Protein AF-A0A163XTZ9-F1 (afdb_monomer)

pLDDT: mean 77.94, std 13.04, range [33.97, 93.06]

Nearest PDB structures (foldseek):
  7pi6-assembly2_C  TM=2.607E-01  e=3.757E-01  Trypanosoma brucei brucei TREU927
  1few-assembly1_A  TM=3.892E-01  e=5.284E+00  Homo sapiens

Radius of gyration: 31.68 Å; Cα contacts (8 Å, |Δi|>4): 101; chains: 1; bounding box: 70×42×108 Å

Foldseek 3Di:
DPPPCQLPVQLQVQLVVQLVPPFLVNLVVCLVVLLVVLVVLLVVLVVVLVVDDPCPDPPLFDPVLVVVLVVLVVVLNVLSVVLNVLSVVLNVLSVCSVVVLVVCVVVCPPPDSSNVRSNSRSVSRSSSSSSVVSSVVSVVSVVVSVVSVVVRVVVSVVVVVVVVVVVPPDPPVVDDPPDPPPPDDDDD

Secondary structure (DSSP, 8-state):
-----HHHHHHHHHHHHHHHH--HHHHHHHHHHHHHHHHHHHHHHHHHHHT----S-GGGS-HHHHHHHHHHHHHHHHHHHHHHHHHHHHHHHHHTHHHHHHHHTTT-TTS-HHHHHHHHHHHHHHHHHHHHHHHHHHHHHHHHHHHHHHHHHHHHHHHHHHHHHHHHS-S-TT----PPTTTTPPP-

Solvent-accessible surface area (backbone atoms only — not comparable to full-atom values): 10719 Å² total; per-residue (Å²): 131,86,74,74,53,61,71,56,53,51,15,52,54,39,12,56,50,22,33,75,73,42,56,54,70,56,50,67,74,45,34,66,62,51,43,53,54,50,49,52,54,43,49,53,49,52,54,57,66,70,65,59,78,94,67,91,62,73,87,64,54,55,73,70,58,49,50,54,50,50,54,53,48,53,51,48,53,53,50,49,53,53,49,44,54,52,51,54,50,48,45,51,52,56,69,40,52,67,61,51,54,60,66,40,56,83,74,40,79,88,56,60,70,67,56,60,39,23,53,52,22,14,50,54,32,18,53,53,42,33,51,54,50,48,51,54,49,50,54,54,50,52,54,49,49,53,52,50,52,51,52,51,52,54,52,36,51,53,50,52,52,50,52,51,54,60,68,65,51,68,86,63,89,73,69,77,87,72,76,61,93,72,81,79,71,77,85,127

Structure (mmCIF, N/CA/C/O backbone):
data_AF-A0A163XTZ9-F1
#
_entry.id   AF-A0A163XTZ9-F1
#
loop_
_atom_site.group_PDB
_atom_site.id
_atom_site.type_symbol
_atom_site.label_atom_id
_atom_site.label_alt_id
_atom_site.label_comp_id
_atom_site.label_asym_id
_atom_site.label_entity_id
_atom_site.label_seq_id
_atom_site.pdbx_PDB_ins_code
_atom_site.Cartn_x
_atom_site.Cartn_y
_atom_site.Cartn_z
_atom_site.occupancy
_atom_site.B_iso_or_equiv
_atom_site.auth_seq_id
_atom_site.auth_comp_id
_atom_site.auth_asym_id
_atom_site.auth_atom_id
_atom_site.pdbx_PDB_model_num
ATOM 1 N N . MET A 1 1 ? 3.184 -16.482 13.441 1.00 33.97 1 MET A N 1
ATOM 2 C CA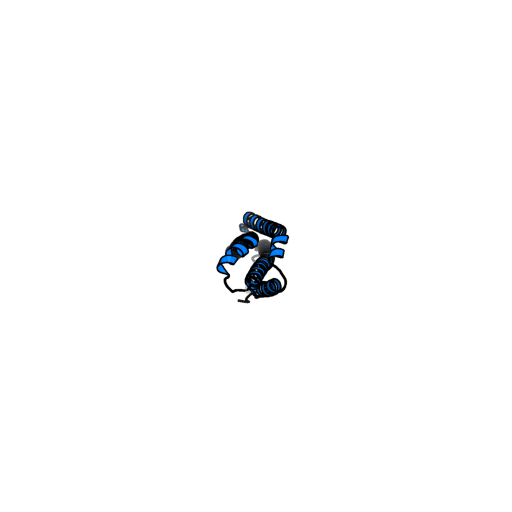 . MET A 1 1 ? 2.922 -15.384 12.480 1.00 33.97 1 MET A CA 1
ATOM 3 C C . MET A 1 1 ? 2.451 -15.984 11.162 1.00 33.97 1 MET A C 1
ATOM 5 O O . MET A 1 1 ? 3.253 -16.621 10.497 1.00 33.97 1 MET A O 1
ATOM 9 N N . LYS A 1 2 ? 1.175 -15.835 10.775 1.00 39.03 2 LYS A N 1
ATOM 10 C CA . LYS A 1 2 ? 0.768 -16.148 9.394 1.00 39.03 2 LYS A CA 1
ATOM 11 C C . LYS A 1 2 ? 1.364 -15.054 8.511 1.00 39.03 2 LYS A C 1
ATOM 13 O O . LYS A 1 2 ? 0.897 -13.918 8.567 1.00 39.03 2 LYS A O 1
ATOM 18 N N . LEU A 1 3 ? 2.435 -15.359 7.779 1.00 43.53 3 LEU A N 1
ATOM 19 C CA . LEU A 1 3 ? 2.943 -14.466 6.740 1.00 43.53 3 LEU A CA 1
ATOM 20 C C . LEU A 1 3 ? 1.762 -14.161 5.815 1.00 43.53 3 LEU A C 1
ATOM 22 O O . LEU A 1 3 ? 1.198 -15.064 5.201 1.00 43.53 3 LEU A O 1
ATOM 26 N N . LYS A 1 4 ? 1.320 -12.901 5.766 1.00 65.25 4 LYS A N 1
ATOM 27 C CA . LYS A 1 4 ? 0.402 -12.468 4.714 1.00 65.25 4 LYS A CA 1
ATOM 28 C C . LYS A 1 4 ? 1.242 -12.524 3.438 1.00 65.25 4 LYS A C 1
ATOM 30 O O . LYS A 1 4 ? 2.070 -11.650 3.228 1.00 65.25 4 LYS A O 1
ATOM 35 N N . ILE A 1 5 ? 1.095 -13.590 2.654 1.00 74.81 5 ILE A N 1
ATOM 36 C CA . ILE A 1 5 ? 1.894 -13.845 1.441 1.00 74.81 5 ILE A CA 1
ATOM 37 C C . ILE A 1 5 ? 1.500 -12.871 0.315 1.00 74.81 5 ILE A C 1
ATOM 39 O O . ILE A 1 5 ? 2.333 -12.477 -0.496 1.00 74.81 5 ILE A O 1
ATOM 43 N N . ALA A 1 6 ? 0.244 -12.413 0.315 1.00 74.69 6 ALA A N 1
ATOM 44 C CA . ALA A 1 6 ? -0.319 -11.474 -0.660 1.00 74.69 6 ALA A CA 1
ATOM 45 C C . ALA A 1 6 ? 0.558 -10.232 -0.973 1.00 74.69 6 ALA A C 1
ATOM 47 O O . ALA A 1 6 ? 0.822 -9.997 -2.148 1.00 74.69 6 ALA A O 1
ATOM 48 N N . PRO A 1 7 ? 1.055 -9.454 0.013 1.00 76.75 7 PRO A N 1
ATOM 49 C CA . PRO A 1 7 ? 1.904 -8.278 -0.222 1.00 76.75 7 PRO A CA 1
ATOM 50 C C . PRO A 1 7 ? 3.278 -8.573 -0.832 1.00 76.75 7 PRO A C 1
ATOM 52 O O . PRO A 1 7 ? 3.972 -7.629 -1.183 1.00 76.75 7 PRO A O 1
ATOM 55 N N . VAL A 1 8 ? 3.677 -9.839 -0.957 1.00 81.50 8 VAL A N 1
ATOM 56 C CA . VAL A 1 8 ? 4.932 -10.234 -1.613 1.00 81.50 8 VAL A CA 1
ATOM 57 C C . VAL A 1 8 ? 4.638 -10.898 -2.954 1.00 81.50 8 VAL A C 1
ATOM 59 O O . VAL A 1 8 ? 5.205 -10.528 -3.975 1.00 81.50 8 VAL A O 1
ATOM 62 N N . LEU A 1 9 ? 3.693 -11.836 -2.975 1.00 87.75 9 LEU A N 1
ATOM 63 C CA . LEU A 1 9 ? 3.418 -12.660 -4.148 1.00 87.75 9 LEU A CA 1
ATOM 64 C C . LEU A 1 9 ? 2.685 -11.876 -5.243 1.00 87.75 9 LEU A C 1
ATOM 66 O O . LEU A 1 9 ? 3.041 -11.994 -6.412 1.00 87.75 9 LEU A O 1
ATOM 70 N N . VAL A 1 10 ? 1.725 -11.016 -4.881 1.00 88.88 10 VAL A N 1
ATOM 71 C CA . VAL A 1 10 ? 0.987 -10.203 -5.864 1.00 88.88 10 VAL A CA 1
ATOM 72 C C . VAL A 1 10 ? 1.918 -9.221 -6.592 1.00 88.88 10 VAL A C 1
ATOM 74 O O . VAL A 1 10 ? 1.901 -9.227 -7.822 1.00 88.88 10 VAL A O 1
ATOM 77 N N . PRO A 1 11 ? 2.787 -8.441 -5.913 1.00 90.88 11 PRO A N 1
ATOM 78 C CA . PRO A 1 11 ? 3.761 -7.593 -6.600 1.00 90.88 11 PRO A CA 1
ATOM 79 C C . PRO A 1 11 ? 4.712 -8.349 -7.523 1.00 90.88 11 PRO A C 1
ATOM 81 O O . PRO A 1 11 ? 4.995 -7.855 -8.606 1.00 90.88 11 PRO A O 1
ATOM 84 N N . ILE A 1 12 ? 5.176 -9.542 -7.135 1.00 89.75 12 ILE A N 1
ATOM 85 C CA . ILE A 1 12 ? 6.082 -10.352 -7.965 1.00 89.75 12 ILE A CA 1
ATOM 86 C C . ILE A 1 12 ? 5.377 -10.821 -9.242 1.00 89.75 12 ILE A C 1
ATOM 88 O O . ILE A 1 12 ? 5.929 -10.692 -10.334 1.00 89.75 12 ILE A O 1
ATOM 92 N N . VAL A 1 13 ? 4.146 -11.325 -9.121 1.00 91.25 13 VAL A N 1
ATOM 93 C CA . VAL A 1 13 ? 3.355 -11.774 -10.276 1.00 91.25 13 VAL A CA 1
ATOM 94 C C . VAL A 1 13 ? 3.055 -10.602 -11.208 1.00 91.25 13 VAL A C 1
ATOM 96 O O . VAL A 1 13 ? 3.260 -10.713 -12.416 1.00 91.25 13 VAL A O 1
ATOM 99 N N . VAL A 1 14 ? 2.641 -9.454 -10.663 1.00 92.00 14 VAL A N 1
ATOM 100 C CA . VAL A 1 14 ? 2.392 -8.256 -11.476 1.00 92.00 14 VAL A CA 1
ATOM 101 C C . VAL A 1 14 ? 3.686 -7.725 -12.095 1.00 92.00 14 VAL A C 1
ATOM 103 O O . VAL A 1 14 ? 3.662 -7.322 -13.252 1.00 92.00 14 VAL A O 1
ATOM 106 N N . ALA A 1 15 ? 4.826 -7.783 -11.401 1.00 91.56 15 ALA A N 1
ATOM 107 C CA . ALA A 1 15 ? 6.126 -7.451 -11.988 1.00 91.56 15 ALA A CA 1
ATOM 108 C C . ALA A 1 15 ? 6.436 -8.320 -13.205 1.00 91.56 15 ALA A C 1
ATOM 110 O O . ALA A 1 15 ? 6.793 -7.779 -14.248 1.00 91.56 15 ALA A O 1
ATOM 111 N N . ALA A 1 16 ? 6.283 -9.641 -13.091 1.00 90.19 16 ALA A N 1
ATOM 112 C CA . ALA A 1 16 ? 6.554 -10.564 -14.189 1.00 90.19 16 ALA A CA 1
ATOM 113 C C . ALA A 1 16 ? 5.644 -10.290 -15.398 1.00 90.19 16 ALA A C 1
ATOM 115 O O . ALA A 1 16 ? 6.124 -10.207 -16.530 1.00 90.19 16 ALA A O 1
ATOM 116 N N . ILE A 1 17 ? 4.347 -10.068 -15.153 1.00 91.50 17 ILE A N 1
ATOM 117 C CA . ILE A 1 17 ? 3.376 -9.723 -16.201 1.00 91.50 17 ILE A CA 1
ATOM 118 C C . ILE A 1 17 ? 3.740 -8.383 -16.850 1.00 91.50 17 ILE A C 1
ATOM 120 O O . ILE A 1 17 ? 3.788 -8.292 -18.077 1.00 91.50 17 ILE A O 1
ATOM 124 N N . SER A 1 18 ? 4.051 -7.356 -16.057 1.00 89.88 18 SER A N 1
ATOM 125 C CA . SER A 1 18 ? 4.419 -6.030 -16.563 1.00 89.88 18 SER A CA 1
ATOM 126 C C . SER A 1 18 ? 5.725 -6.052 -17.354 1.00 89.88 18 SER A C 1
ATOM 128 O O . SER A 1 18 ? 5.794 -5.428 -18.411 1.00 89.88 18 SER A O 1
ATOM 130 N N . ALA A 1 19 ? 6.731 -6.821 -16.921 1.00 89.62 19 ALA A N 1
ATOM 131 C CA . ALA A 1 19 ? 7.964 -7.024 -17.685 1.00 89.62 19 ALA A CA 1
ATOM 132 C C . ALA A 1 19 ? 7.704 -7.675 -19.051 1.00 89.62 19 ALA A C 1
ATOM 134 O O . ALA A 1 19 ? 8.384 -7.350 -20.023 1.00 89.62 19 ALA A O 1
ATOM 135 N N . ALA A 1 20 ? 6.750 -8.606 -19.123 1.00 89.06 20 ALA A N 1
ATOM 136 C CA . ALA A 1 20 ? 6.454 -9.342 -20.346 1.00 89.06 20 ALA A CA 1
ATOM 137 C C . ALA A 1 20 ? 5.558 -8.560 -21.321 1.00 89.06 20 ALA A C 1
ATOM 139 O O . ALA A 1 20 ? 5.725 -8.684 -22.533 1.00 89.06 20 ALA A O 1
ATOM 140 N N . THR A 1 21 ? 4.614 -7.764 -20.810 1.00 89.62 21 THR A N 1
ATOM 141 C CA . THR A 1 21 ? 3.499 -7.225 -21.610 1.00 89.62 21 THR A CA 1
ATOM 142 C C . THR A 1 21 ? 3.490 -5.705 -21.743 1.00 89.62 21 THR A C 1
ATOM 144 O O . THR A 1 21 ? 2.991 -5.185 -22.742 1.00 89.62 21 THR A O 1
ATOM 147 N N . VAL A 1 22 ? 4.055 -4.970 -20.779 1.00 86.75 22 VAL A N 1
ATOM 148 C CA . VAL A 1 22 ? 3.934 -3.509 -20.719 1.00 86.75 22 VAL A CA 1
ATOM 149 C C . VAL A 1 22 ? 5.242 -2.852 -21.142 1.00 86.75 22 VAL A C 1
ATOM 151 O O . VAL A 1 22 ? 6.302 -3.076 -20.555 1.00 86.75 22 VAL A O 1
ATOM 154 N N . ARG A 1 23 ? 5.165 -1.997 -22.166 1.00 84.94 23 ARG A N 1
ATOM 155 C CA . ARG A 1 23 ? 6.289 -1.165 -22.613 1.00 84.94 23 ARG A CA 1
ATOM 156 C C . ARG A 1 23 ? 6.413 0.068 -21.726 1.00 84.94 23 ARG A C 1
ATOM 158 O O . ARG A 1 23 ? 5.411 0.597 -21.257 1.00 84.94 23 ARG A O 1
ATOM 165 N N . VAL A 1 24 ? 7.632 0.585 -21.561 1.00 82.25 24 VAL A N 1
ATOM 166 C CA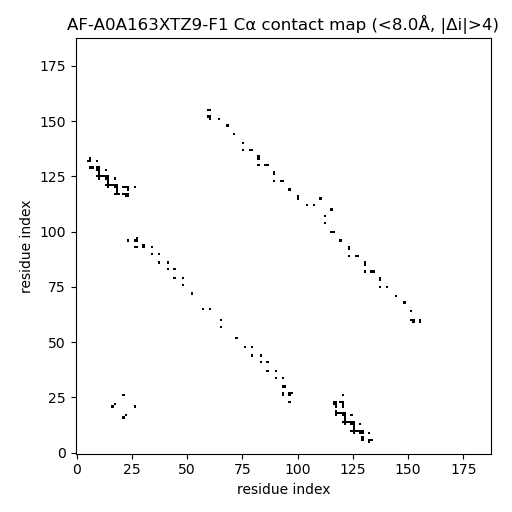 . VAL A 1 24 ? 7.846 1.767 -20.706 1.00 82.25 24 VAL A CA 1
ATOM 167 C C . VAL A 1 24 ? 7.097 3.003 -21.212 1.00 82.25 24 VAL A C 1
ATOM 169 O O . VAL A 1 24 ? 6.528 3.741 -20.417 1.00 82.25 24 VAL A O 1
ATOM 172 N N . SER A 1 25 ? 6.968 3.158 -22.530 1.00 82.81 25 SER A N 1
ATOM 173 C CA . SER A 1 25 ? 6.175 4.229 -23.149 1.00 82.81 25 SER A CA 1
ATOM 174 C C . SER A 1 25 ? 4.685 4.185 -22.783 1.00 82.81 25 SER A C 1
ATOM 176 O O . SER A 1 25 ? 4.006 5.212 -22.784 1.00 82.81 25 SER A O 1
ATOM 178 N N . THR A 1 26 ? 4.152 3.002 -22.461 1.00 87.12 26 THR A N 1
ATOM 179 C CA . THR A 1 26 ? 2.770 2.861 -21.993 1.00 87.12 26 THR A CA 1
ATOM 180 C C . THR A 1 26 ? 2.605 3.523 -20.631 1.00 87.12 26 THR A C 1
ATOM 182 O O . THR A 1 26 ? 1.622 4.233 -20.438 1.00 87.12 26 THR A O 1
ATOM 185 N N . TRP A 1 27 ? 3.584 3.373 -19.728 1.00 88.06 27 TRP A N 1
ATOM 186 C CA . TRP A 1 27 ? 3.582 4.059 -18.433 1.00 88.06 27 TRP A CA 1
ATOM 187 C C . TRP A 1 27 ? 3.574 5.575 -18.605 1.00 88.06 27 TRP A C 1
ATOM 189 O O . TRP A 1 27 ? 2.791 6.237 -17.937 1.00 88.06 27 TRP A O 1
ATOM 199 N N . ASP A 1 28 ? 4.342 6.115 -19.553 1.00 85.50 28 ASP A N 1
ATOM 200 C CA . ASP A 1 28 ? 4.331 7.551 -19.865 1.00 85.50 28 ASP A CA 1
ATOM 201 C C . ASP A 1 28 ? 2.969 8.059 -20.349 1.00 85.50 28 ASP A C 1
ATOM 203 O O . ASP A 1 28 ? 2.568 9.171 -20.012 1.00 85.50 28 ASP A O 1
ATOM 207 N N . THR A 1 29 ? 2.242 7.235 -21.104 1.00 89.00 29 THR A N 1
ATOM 208 C CA . THR A 1 29 ? 0.911 7.590 -21.617 1.00 89.00 29 THR A CA 1
ATOM 209 C C . THR A 1 29 ? -0.123 7.653 -20.491 1.00 89.00 29 THR A C 1
ATOM 211 O O . THR A 1 29 ? -0.984 8.529 -20.479 1.00 89.00 29 THR A O 1
ATOM 214 N N . ILE A 1 30 ? -0.037 6.739 -19.519 1.00 90.81 30 ILE A N 1
ATOM 215 C CA . ILE A 1 30 ? -1.023 6.616 -18.433 1.00 90.81 30 ILE A CA 1
ATOM 216 C C . ILE A 1 30 ? -0.590 7.292 -17.124 1.00 90.81 30 ILE A C 1
ATOM 218 O O . ILE A 1 30 ? -1.388 7.355 -16.185 1.00 90.81 30 ILE A O 1
ATOM 222 N N . LYS A 1 31 ? 0.646 7.812 -17.035 1.00 89.88 31 LYS A N 1
ATOM 223 C CA . LYS A 1 31 ? 1.225 8.330 -15.782 1.00 89.88 31 LYS A CA 1
ATOM 224 C C . LYS A 1 31 ? 0.363 9.396 -15.133 1.00 89.88 31 LYS A C 1
ATOM 226 O O . LYS A 1 31 ? 0.204 9.362 -13.921 1.00 89.88 31 LYS A O 1
ATOM 231 N N . THR A 1 32 ? -0.225 10.302 -15.914 1.00 90.00 32 THR A N 1
ATOM 232 C CA . THR A 1 32 ? -1.049 11.391 -15.379 1.00 90.00 32 THR A CA 1
ATOM 233 C C . THR A 1 32 ? -2.252 10.829 -14.629 1.00 90.00 32 THR A C 1
ATOM 235 O O . THR A 1 32 ? -2.469 11.190 -13.478 1.00 90.00 32 THR A O 1
ATOM 238 N N . GLY A 1 33 ? -2.966 9.866 -15.222 1.00 91.94 33 GLY A N 1
ATOM 239 C CA . GLY A 1 33 ? -4.102 9.210 -14.573 1.00 91.94 33 GLY A CA 1
ATOM 240 C C . GLY A 1 33 ? -3.696 8.411 -13.332 1.00 91.94 33 GLY A C 1
ATOM 241 O O . GLY A 1 33 ? -4.368 8.487 -12.303 1.00 91.94 33 GLY A O 1
ATOM 242 N N . LEU A 1 34 ? -2.567 7.696 -13.391 1.00 92.44 34 LEU A N 1
ATOM 243 C CA . LEU A 1 34 ? -2.043 6.952 -12.241 1.00 92.44 34 LEU A CA 1
ATOM 244 C C . LEU A 1 34 ? -1.634 7.880 -11.094 1.00 92.44 34 LEU A C 1
ATOM 246 O O . LEU A 1 34 ? -1.982 7.617 -9.946 1.00 92.44 34 LEU A O 1
ATOM 250 N N . ILE A 1 35 ? -0.939 8.977 -11.393 1.00 92.94 35 ILE A N 1
ATOM 251 C CA . ILE A 1 35 ? -0.547 9.991 -10.412 1.00 92.94 35 ILE A CA 1
ATOM 252 C C . ILE A 1 35 ? -1.796 10.596 -9.774 1.00 92.94 35 ILE A C 1
ATOM 254 O O . ILE A 1 35 ? -1.866 10.645 -8.552 1.00 92.94 35 ILE A O 1
ATOM 258 N N . THR A 1 36 ? -2.815 10.970 -10.554 1.00 93.06 36 THR A N 1
ATOM 259 C CA . THR A 1 36 ? -4.078 11.486 -10.005 1.00 93.06 36 THR A CA 1
ATOM 260 C C . THR A 1 36 ? -4.750 10.476 -9.071 1.00 93.06 36 THR A C 1
ATOM 262 O O . THR A 1 36 ? -5.147 10.838 -7.964 1.00 93.06 36 THR A O 1
ATOM 265 N N . ALA A 1 37 ? -4.837 9.201 -9.460 1.00 91.94 37 ALA A N 1
ATOM 266 C CA . ALA A 1 37 ? -5.418 8.160 -8.611 1.00 91.94 37 ALA A CA 1
ATOM 267 C C . ALA A 1 37 ? -4.625 7.961 -7.304 1.00 91.94 37 ALA A C 1
ATOM 269 O O . ALA A 1 37 ? -5.210 7.879 -6.221 1.00 91.94 37 ALA A O 1
ATOM 270 N N . LEU A 1 38 ? -3.291 7.941 -7.387 1.00 92.25 38 LEU A N 1
ATOM 271 C CA . LEU A 1 38 ? -2.401 7.845 -6.227 1.00 92.25 38 LEU A CA 1
ATOM 272 C C . LEU A 1 38 ? -2.517 9.078 -5.317 1.00 92.25 38 LEU A C 1
ATOM 274 O O . LEU A 1 38 ? -2.546 8.924 -4.097 1.00 92.25 38 LEU A O 1
ATOM 278 N N . SER A 1 39 ? -2.663 10.281 -5.881 1.00 92.88 39 SER A N 1
ATOM 279 C CA . SER A 1 39 ? -2.920 11.516 -5.131 1.00 92.88 39 SER A CA 1
ATOM 280 C C . SER A 1 39 ? -4.220 11.440 -4.337 1.00 92.88 39 SER A C 1
ATOM 282 O O . SER A 1 39 ? -4.232 11.807 -3.165 1.00 92.88 39 SER A O 1
ATOM 284 N N . VAL A 1 40 ? -5.304 10.940 -4.939 1.00 92.69 40 VAL A N 1
ATOM 285 C CA . VAL A 1 40 ? -6.592 10.770 -4.245 1.00 92.69 40 VAL A CA 1
ATOM 286 C C . VAL A 1 40 ? -6.454 9.773 -3.092 1.00 92.69 40 VAL A C 1
ATOM 288 O O . VAL A 1 40 ? -6.913 10.045 -1.982 1.00 92.69 40 VAL A O 1
ATOM 291 N N . ALA A 1 41 ? -5.765 8.652 -3.313 1.00 89.19 41 ALA A N 1
ATOM 292 C CA . ALA A 1 41 ? -5.506 7.668 -2.264 1.00 89.19 41 ALA A CA 1
ATOM 293 C C . ALA A 1 41 ? -4.644 8.240 -1.120 1.00 89.19 41 ALA A C 1
ATOM 295 O O . ALA A 1 41 ? -4.944 8.024 0.057 1.00 89.19 41 ALA A O 1
ATOM 296 N N . ALA A 1 42 ? -3.604 9.011 -1.448 1.00 89.81 42 ALA A N 1
ATOM 297 C CA . ALA A 1 42 ? -2.767 9.696 -0.467 1.00 89.81 42 ALA A CA 1
ATOM 298 C C . ALA A 1 42 ? -3.562 10.748 0.324 1.00 89.81 42 ALA A C 1
ATOM 300 O O . ALA A 1 42 ? -3.461 10.804 1.550 1.00 89.81 42 ALA A O 1
ATOM 301 N N . ALA A 1 43 ? -4.405 11.536 -0.346 1.00 90.88 43 ALA A N 1
ATOM 302 C CA . ALA A 1 43 ? -5.276 12.514 0.298 1.00 90.88 43 ALA A CA 1
ATOM 303 C C . ALA A 1 43 ? -6.252 11.841 1.275 1.00 90.88 43 ALA A C 1
ATOM 305 O O . ALA A 1 43 ? -6.384 12.282 2.416 1.00 90.88 43 ALA A O 1
ATOM 306 N N . ALA A 1 44 ? -6.871 10.725 0.879 1.00 87.06 44 ALA A N 1
ATOM 307 C CA . ALA A 1 44 ? -7.739 9.946 1.760 1.00 87.06 44 ALA A CA 1
ATOM 308 C C . ALA A 1 44 ? -6.991 9.435 3.006 1.00 87.06 44 ALA A C 1
ATOM 310 O O . ALA A 1 44 ? -7.515 9.510 4.120 1.00 87.06 44 ALA A O 1
ATOM 311 N N . ALA A 1 45 ? -5.746 8.973 2.845 1.00 86.25 45 ALA A N 1
ATOM 312 C CA . ALA A 1 45 ? -4.903 8.552 3.963 1.00 86.25 45 ALA A CA 1
ATOM 313 C C . ALA A 1 45 ? -4.547 9.717 4.909 1.00 86.25 45 ALA A C 1
ATOM 315 O O . ALA A 1 45 ? -4.568 9.538 6.127 1.00 86.25 45 ALA A O 1
ATOM 316 N N . LEU A 1 46 ? -4.271 10.914 4.376 1.00 88.19 46 LEU A N 1
ATOM 317 C CA . LEU A 1 46 ? -4.009 12.121 5.171 1.00 88.19 46 LEU A CA 1
ATOM 318 C C . LEU A 1 46 ? -5.243 12.578 5.956 1.00 88.19 46 LEU A C 1
ATOM 320 O O . LEU A 1 46 ? -5.139 12.849 7.150 1.00 88.19 46 LEU A O 1
ATOM 324 N N . VAL A 1 47 ? -6.419 12.594 5.321 1.00 86.62 47 VAL A N 1
ATOM 325 C CA . VAL A 1 47 ? -7.696 12.898 5.990 1.00 86.62 47 VAL A CA 1
ATOM 326 C C . VAL A 1 47 ? -7.979 11.888 7.103 1.00 86.62 47 VAL A C 1
ATOM 328 O O . VAL A 1 47 ? -8.486 12.240 8.165 1.00 86.62 47 VAL A O 1
ATOM 331 N N . ARG A 1 48 ? -7.639 10.615 6.892 1.00 82.25 48 ARG A N 1
ATOM 332 C CA . ARG A 1 48 ? -7.787 9.593 7.929 1.00 82.25 48 ARG A CA 1
ATOM 333 C C . ARG A 1 48 ? -6.853 9.835 9.114 1.00 82.25 48 ARG A C 1
ATOM 335 O O . ARG A 1 48 ? -7.288 9.696 10.251 1.00 82.25 48 ARG A O 1
ATOM 342 N N . LEU A 1 49 ? -5.598 10.207 8.859 1.00 81.69 49 LEU A N 1
ATOM 343 C CA . LEU A 1 49 ? -4.640 10.557 9.913 1.00 81.69 49 LEU A CA 1
ATOM 344 C C . LEU A 1 49 ? -5.079 11.795 10.711 1.00 81.69 49 LEU A C 1
ATOM 346 O O . LEU A 1 49 ? -4.842 11.840 11.915 1.00 81.69 49 LEU A O 1
ATOM 350 N N . SER A 1 50 ? -5.730 12.772 10.069 1.00 79.62 50 SER A N 1
ATOM 351 C CA . SER A 1 50 ? -6.154 14.015 10.726 1.00 79.62 50 SER A CA 1
ATOM 352 C C . SER A 1 50 ? -7.425 13.881 11.566 1.00 79.62 50 SER A C 1
ATOM 354 O O . SER A 1 50 ? -7.607 14.650 12.506 1.00 79.62 50 SER A O 1
ATOM 356 N N . ARG A 1 51 ? -8.291 12.901 11.276 1.00 73.56 51 ARG A N 1
ATOM 357 C CA . ARG A 1 51 ? -9.561 12.693 12.001 1.00 73.56 51 ARG A CA 1
ATOM 358 C C . ARG A 1 51 ? -9.403 12.225 13.451 1.00 73.56 51 ARG A C 1
ATOM 360 O O . ARG A 1 51 ? -10.395 12.200 14.171 1.00 73.56 51 ARG A O 1
ATOM 367 N N . GLY A 1 52 ? -8.186 11.905 13.895 1.00 63.34 52 GLY A N 1
ATOM 368 C CA . GLY A 1 52 ? -7.927 11.496 15.272 1.00 63.34 52 GLY A CA 1
ATOM 369 C C . GLY A 1 52 ? -8.670 10.215 15.671 1.00 63.34 52 GLY A C 1
ATOM 370 O O . GLY A 1 52 ? -9.287 9.526 14.858 1.00 63.34 52 GLY A O 1
ATOM 371 N N . LEU A 1 53 ? -8.561 9.855 16.945 1.00 63.06 53 LEU A N 1
ATOM 372 C CA . LEU A 1 53 ? -9.259 8.707 17.509 1.00 63.06 53 LEU A CA 1
ATOM 373 C C . LEU A 1 53 ? -10.750 9.029 17.700 1.00 63.06 53 LEU A C 1
ATOM 375 O O . LEU A 1 53 ? -11.048 10.056 18.310 1.00 63.06 53 LEU A O 1
ATOM 379 N N . PRO A 1 54 ? -11.691 8.157 17.290 1.00 58.41 54 PRO A N 1
ATOM 380 C CA . PRO A 1 54 ? -13.104 8.303 17.629 1.00 58.41 54 PRO A CA 1
ATOM 381 C C . PRO A 1 54 ? -13.334 7.896 19.096 1.00 58.41 54 PRO A C 1
ATOM 383 O O . PRO A 1 54 ? -13.987 6.900 19.386 1.00 58.41 54 PRO A O 1
ATOM 386 N N . PHE A 1 55 ? -12.746 8.632 20.040 1.00 57.91 55 PHE A N 1
ATOM 387 C CA . PHE A 1 55 ? -13.041 8.505 21.464 1.00 57.91 55 PHE A CA 1
ATOM 388 C C . PHE A 1 55 ? -13.937 9.669 21.868 1.00 57.91 55 PHE A C 1
ATOM 390 O O . PHE A 1 55 ? -13.458 10.733 22.243 1.00 57.91 55 PHE A O 1
ATOM 397 N N . THR A 1 56 ? -15.250 9.476 21.790 1.00 53.62 56 THR A N 1
ATOM 398 C CA . THR A 1 56 ? -16.205 10.457 22.321 1.00 53.62 56 THR A CA 1
ATOM 399 C C . THR A 1 56 ? -16.405 10.304 23.830 1.00 53.62 56 THR A C 1
ATOM 401 O O . THR A 1 56 ? -16.901 11.230 24.465 1.00 53.62 56 THR A O 1
ATOM 404 N N . THR A 1 57 ? -16.007 9.178 24.447 1.00 54.66 57 THR A N 1
ATOM 405 C CA . THR A 1 57 ? -16.093 9.008 25.911 1.00 54.66 57 THR A CA 1
ATOM 406 C C . THR A 1 57 ? -15.142 7.917 26.431 1.00 54.66 57 THR A C 1
ATOM 408 O O . THR A 1 57 ? -15.488 6.742 26.502 1.00 54.66 57 THR A O 1
ATOM 411 N N . ALA A 1 58 ? -13.917 8.291 26.815 1.00 56.62 58 ALA A N 1
ATOM 412 C CA . ALA A 1 58 ? -12.923 7.361 27.377 1.00 56.62 58 ALA A CA 1
ATOM 413 C C . ALA A 1 58 ? -13.323 6.773 28.750 1.00 56.62 58 ALA A C 1
ATOM 415 O O . ALA A 1 58 ? -12.734 5.793 29.190 1.00 56.62 58 ALA A O 1
ATOM 416 N N . SER A 1 59 ? -14.338 7.336 29.413 1.00 56.41 59 SER A N 1
ATOM 417 C CA . SER A 1 59 ? -14.780 6.931 30.756 1.00 56.41 59 SER A CA 1
ATOM 418 C C . SER A 1 59 ? -15.504 5.580 30.825 1.00 56.41 59 SER A C 1
ATOM 420 O O . SER A 1 59 ? -15.732 5.085 31.924 1.00 56.41 59 SER A O 1
ATOM 422 N N . HIS A 1 60 ? -15.871 4.985 29.685 1.00 58.84 60 HIS A N 1
ATOM 423 C CA . HIS A 1 60 ? -16.623 3.721 29.627 1.00 58.84 60 HIS A CA 1
ATOM 424 C C . HIS A 1 60 ? -15.733 2.489 29.389 1.00 58.84 60 HIS A C 1
ATOM 426 O O . HIS A 1 60 ? -16.221 1.359 29.425 1.00 58.84 60 HIS A O 1
ATOM 432 N N . PHE A 1 61 ? -14.438 2.692 29.135 1.00 63.53 61 PHE A N 1
ATOM 433 C CA . PHE A 1 61 ? -13.496 1.618 28.832 1.00 63.53 61 PHE A CA 1
ATOM 434 C C . PHE A 1 61 ? -12.581 1.346 30.024 1.00 63.53 61 PHE A C 1
ATOM 436 O O . PHE A 1 61 ? -12.134 2.269 30.704 1.00 63.53 61 PHE A O 1
ATOM 443 N N . GLU A 1 62 ? -12.277 0.072 30.264 1.00 73.38 62 GLU A N 1
ATOM 444 C CA . GLU A 1 62 ? -11.233 -0.300 31.222 1.00 73.38 62 GLU A CA 1
ATOM 445 C C . GLU A 1 62 ? -9.851 0.086 30.681 1.00 73.38 62 GLU A C 1
ATOM 447 O O . GLU A 1 62 ? -9.623 0.109 29.468 1.00 73.38 62 GLU A O 1
ATOM 452 N N . THR A 1 63 ? -8.902 0.352 31.580 1.00 75.56 63 THR A N 1
ATOM 453 C CA . THR A 1 63 ? -7.533 0.760 31.230 1.00 75.56 63 THR A CA 1
ATOM 454 C C . THR A 1 63 ? -6.868 -0.212 30.245 1.00 75.56 63 THR A C 1
ATOM 456 O O . THR A 1 63 ? -6.207 0.222 29.302 1.00 75.56 63 THR A O 1
ATOM 459 N N . GLU A 1 64 ? -7.110 -1.519 30.393 1.00 78.50 64 GLU A N 1
ATOM 460 C CA . GLU A 1 64 ? -6.591 -2.558 29.490 1.00 78.50 64 GLU A CA 1
ATOM 461 C C . GLU A 1 64 ? -7.214 -2.501 28.079 1.00 78.50 64 GLU A C 1
ATOM 463 O O . GLU A 1 64 ? -6.530 -2.713 27.072 1.00 78.50 64 GLU A O 1
ATOM 468 N N . GLU A 1 65 ? -8.507 -2.173 27.975 1.00 73.50 65 GLU A N 1
ATOM 469 C CA . GLU A 1 65 ? -9.211 -2.020 26.694 1.00 73.50 65 GLU A CA 1
ATOM 470 C C . GLU A 1 65 ? -8.703 -0.777 25.946 1.00 73.50 65 GLU A C 1
ATOM 472 O O . GLU A 1 65 ? -8.429 -0.838 24.743 1.00 73.50 65 GLU A O 1
ATOM 477 N N . ILE A 1 66 ? -8.493 0.327 26.672 1.00 75.88 66 ILE A N 1
ATOM 478 C CA . ILE A 1 66 ? -7.920 1.569 26.134 1.00 75.88 66 ILE A CA 1
ATOM 479 C C . ILE A 1 66 ? -6.505 1.322 25.613 1.00 75.88 66 ILE A C 1
ATOM 481 O O . ILE A 1 66 ? -6.169 1.764 24.509 1.00 75.88 66 ILE A O 1
ATOM 485 N N . GLU A 1 67 ? -5.674 0.595 26.361 1.00 81.38 67 GLU A N 1
ATOM 486 C CA . GLU A 1 67 ? -4.304 0.304 25.950 1.00 81.38 67 GLU A CA 1
ATOM 487 C C . GLU A 1 67 ? -4.268 -0.532 24.663 1.00 81.38 67 GLU A C 1
ATOM 489 O O . GLU A 1 67 ? -3.520 -0.219 23.728 1.00 81.38 67 GLU A O 1
ATOM 494 N N . LYS A 1 68 ? -5.126 -1.553 24.562 1.00 79.00 68 LYS A N 1
ATOM 495 C CA . LYS A 1 68 ? -5.218 -2.397 23.366 1.00 79.00 68 LYS A CA 1
ATOM 496 C C . LYS A 1 68 ? -5.639 -1.599 22.129 1.00 79.00 68 LYS A C 1
ATOM 498 O O . LYS A 1 68 ? -4.998 -1.722 21.082 1.00 79.00 68 LYS A O 1
ATOM 503 N N . ILE A 1 69 ? -6.663 -0.751 22.248 1.00 76.44 69 ILE A N 1
ATOM 504 C CA . ILE A 1 69 ? -7.128 0.103 21.142 1.00 76.44 69 ILE A CA 1
ATOM 505 C C . ILE A 1 69 ? -6.042 1.113 20.760 1.00 76.44 69 ILE A C 1
ATOM 507 O O . ILE A 1 69 ? -5.749 1.293 19.578 1.00 76.44 69 ILE A O 1
ATOM 511 N N . THR A 1 70 ? -5.394 1.734 21.745 1.00 80.81 70 THR A N 1
ATOM 512 C CA . THR A 1 70 ? -4.331 2.721 21.514 1.00 80.81 70 THR A CA 1
ATOM 513 C C . THR A 1 70 ? -3.158 2.106 20.755 1.00 80.81 70 THR A C 1
ATOM 515 O O . THR A 1 70 ? -2.697 2.674 19.763 1.00 80.81 70 THR A O 1
ATOM 518 N N . ARG A 1 71 ? -2.707 0.905 21.145 1.00 84.19 71 ARG A N 1
ATOM 519 C CA . ARG A 1 71 ? -1.653 0.173 20.422 1.00 84.19 71 ARG A CA 1
ATOM 520 C C . ARG A 1 71 ? -2.069 -0.142 18.981 1.00 84.19 71 ARG A C 1
ATOM 522 O O . ARG A 1 71 ? -1.276 0.086 18.064 1.00 84.19 71 ARG A O 1
ATOM 529 N N . ALA A 1 72 ? -3.303 -0.607 18.766 1.00 79.62 72 ALA A N 1
ATOM 530 C CA . ALA A 1 72 ? -3.828 -0.891 17.429 1.00 79.62 72 ALA A CA 1
ATOM 531 C C . ALA A 1 72 ? -3.870 0.369 16.547 1.00 79.62 72 ALA A C 1
ATOM 533 O O . ALA A 1 72 ? -3.499 0.330 15.372 1.00 79.62 72 ALA A O 1
ATOM 534 N N . VAL A 1 73 ? -4.241 1.511 17.123 1.00 80.62 73 VAL A N 1
ATOM 535 C CA . VAL A 1 73 ? -4.317 2.787 16.406 1.00 80.62 73 VAL A CA 1
ATOM 536 C C . VAL A 1 73 ? -2.931 3.330 16.079 1.00 80.62 73 VAL A C 1
ATOM 538 O O . VAL A 1 73 ? -2.703 3.762 14.951 1.00 80.62 73 VAL A O 1
ATOM 541 N N . ILE A 1 74 ? -1.970 3.262 17.004 1.00 84.38 74 ILE A N 1
ATOM 542 C CA . ILE A 1 74 ? -0.577 3.653 16.728 1.00 84.38 74 ILE A CA 1
ATOM 543 C C . ILE A 1 74 ? 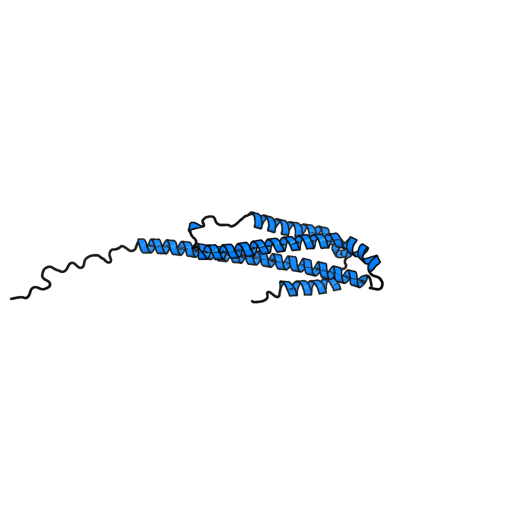0.004 2.793 15.598 1.00 84.38 74 ILE A C 1
ATOM 545 O O . ILE A 1 74 ? 0.686 3.303 14.702 1.00 84.38 74 ILE A O 1
ATOM 549 N N . GLN A 1 75 ? -0.279 1.488 15.606 1.00 84.56 75 GLN A N 1
ATOM 550 C CA . GLN A 1 75 ? 0.138 0.583 14.538 1.00 84.56 75 GLN A CA 1
ATOM 551 C C . GLN A 1 75 ? -0.505 0.957 13.196 1.00 84.56 75 GLN A C 1
ATOM 553 O O . GLN A 1 75 ? 0.186 0.985 12.171 1.00 84.56 75 GLN A O 1
ATOM 558 N N . LEU A 1 76 ? -1.795 1.297 13.196 1.00 82.25 76 LEU A N 1
ATOM 559 C CA . LEU A 1 76 ? -2.504 1.767 12.011 1.00 82.25 76 LEU A CA 1
ATOM 560 C C . LEU A 1 76 ? -1.923 3.091 11.488 1.00 82.25 76 LEU A C 1
ATOM 562 O O . LEU A 1 76 ? -1.669 3.214 10.291 1.00 82.25 76 LEU A O 1
ATOM 566 N N . ALA A 1 77 ? -1.623 4.046 12.370 1.00 84.31 77 ALA A N 1
ATOM 567 C CA . ALA A 1 77 ? -1.007 5.322 12.011 1.00 84.31 77 ALA A CA 1
ATOM 568 C C . ALA A 1 77 ? 0.387 5.133 11.388 1.00 84.31 77 ALA A C 1
ATOM 570 O O . ALA A 1 77 ? 0.692 5.724 10.350 1.00 84.31 77 ALA A O 1
ATOM 571 N N . ARG A 1 78 ? 1.224 4.245 11.950 1.00 87.00 78 ARG A N 1
ATOM 572 C CA . ARG A 1 78 ? 2.509 3.863 11.331 1.00 87.00 78 ARG A CA 1
ATOM 573 C C . ARG A 1 78 ? 2.317 3.223 9.960 1.00 87.00 78 ARG A C 1
ATOM 575 O O . ARG A 1 78 ? 3.078 3.518 9.041 1.00 87.00 78 ARG A O 1
ATOM 582 N N . SER A 1 79 ? 1.303 2.372 9.812 1.00 85.19 79 SER A N 1
ATOM 583 C CA . SER A 1 79 ? 0.961 1.739 8.535 1.00 85.19 79 SER A CA 1
ATOM 584 C C . SER A 1 79 ? 0.505 2.751 7.478 1.00 85.19 79 SER A C 1
ATOM 586 O O . SER A 1 79 ? 0.872 2.624 6.312 1.00 85.19 79 SER A O 1
ATOM 588 N N . LEU A 1 80 ? -0.266 3.765 7.872 1.00 86.19 80 LEU A N 1
ATOM 589 C CA . LEU A 1 80 ? -0.680 4.864 6.997 1.00 86.19 80 LEU A CA 1
ATOM 590 C C . LEU A 1 80 ? 0.514 5.731 6.585 1.00 86.19 80 LEU A C 1
ATOM 592 O O . LEU A 1 80 ? 0.643 6.080 5.415 1.00 86.19 80 LEU A O 1
ATOM 596 N N . ARG A 1 81 ? 1.436 6.017 7.513 1.00 87.75 81 ARG A N 1
ATOM 597 C CA . ARG A 1 81 ? 2.674 6.749 7.204 1.00 87.75 81 ARG A CA 1
ATOM 598 C C . ARG A 1 81 ? 3.558 5.991 6.212 1.00 87.75 81 ARG A C 1
ATOM 600 O O . ARG A 1 81 ? 4.078 6.603 5.283 1.00 87.75 81 ARG A O 1
ATOM 607 N N . SER A 1 82 ? 3.719 4.675 6.378 1.00 87.88 82 SER A N 1
ATOM 608 C CA . SER A 1 82 ? 4.490 3.871 5.423 1.00 87.88 82 SER A CA 1
ATOM 609 C C . SER A 1 82 ? 3.803 3.783 4.060 1.00 87.88 82 SER A C 1
ATOM 611 O O . SER A 1 82 ? 4.473 3.884 3.038 1.00 87.88 82 SER A O 1
ATOM 613 N N . PHE A 1 83 ? 2.472 3.681 4.028 1.00 88.31 83 PHE A N 1
ATOM 614 C CA . PHE A 1 83 ? 1.698 3.749 2.790 1.00 88.31 83 PHE A CA 1
ATOM 615 C C . PHE A 1 83 ? 1.881 5.082 2.056 1.00 88.31 83 PHE A C 1
ATOM 617 O O . PHE A 1 83 ? 2.126 5.074 0.851 1.00 88.31 83 PHE A O 1
ATOM 624 N N . LEU A 1 84 ? 1.836 6.212 2.767 1.00 89.50 84 LEU A N 1
ATOM 625 C CA . LEU A 1 84 ? 2.088 7.531 2.180 1.00 89.50 84 LEU A CA 1
ATOM 626 C C . LEU A 1 84 ? 3.494 7.626 1.582 1.00 89.50 84 LEU A C 1
ATOM 628 O O . LEU A 1 84 ? 3.636 8.043 0.436 1.00 89.50 84 LEU A O 1
ATOM 632 N N . ALA A 1 85 ? 4.517 7.182 2.317 1.00 90.56 85 ALA A N 1
ATOM 633 C CA . ALA A 1 85 ? 5.895 7.192 1.829 1.00 90.56 85 ALA A CA 1
ATOM 634 C C . ALA A 1 85 ? 6.053 6.372 0.537 1.00 90.56 85 ALA A C 1
ATOM 636 O O . ALA A 1 85 ? 6.635 6.848 -0.435 1.00 90.56 85 ALA A O 1
ATOM 637 N N . VAL A 1 86 ? 5.480 5.166 0.499 1.00 90.31 86 VAL A N 1
ATOM 638 C CA . VAL A 1 86 ? 5.520 4.305 -0.690 1.00 90.31 86 VAL A CA 1
ATOM 639 C C . VAL A 1 86 ? 4.736 4.921 -1.848 1.00 90.31 86 VAL A C 1
ATOM 641 O O . VAL A 1 86 ? 5.198 4.877 -2.983 1.00 90.31 86 VAL A O 1
ATOM 644 N N . THR A 1 87 ? 3.583 5.534 -1.583 1.00 90.56 87 THR A N 1
ATOM 645 C CA . THR A 1 87 ? 2.764 6.190 -2.614 1.00 90.56 87 THR A CA 1
ATOM 646 C C . THR A 1 87 ? 3.522 7.351 -3.258 1.00 90.56 87 THR A C 1
ATOM 648 O O . THR A 1 87 ? 3.623 7.406 -4.481 1.00 90.56 87 THR A O 1
ATOM 651 N N . VAL A 1 88 ? 4.147 8.218 -2.454 1.00 91.62 88 VAL A N 1
ATOM 652 C CA . VAL A 1 88 ? 4.987 9.323 -2.948 1.00 91.62 88 VAL A CA 1
ATOM 653 C C . VAL A 1 88 ? 6.182 8.796 -3.744 1.00 91.62 88 VAL A C 1
ATOM 655 O O . VAL A 1 88 ? 6.461 9.296 -4.832 1.00 91.62 88 VAL A O 1
ATOM 658 N N . LEU A 1 89 ? 6.848 7.745 -3.258 1.00 91.06 89 LEU A N 1
ATOM 659 C CA . LEU A 1 89 ? 7.950 7.098 -3.975 1.00 91.06 89 LEU A CA 1
ATOM 660 C C . LEU A 1 89 ? 7.493 6.524 -5.326 1.00 91.06 89 LEU A C 1
ATOM 662 O O . LEU A 1 89 ? 8.197 6.656 -6.322 1.00 91.06 89 LEU A O 1
ATOM 666 N N . THR A 1 90 ? 6.293 5.945 -5.379 1.00 90.12 90 THR A N 1
ATOM 667 C CA . THR A 1 90 ? 5.689 5.415 -6.613 1.00 90.12 90 THR A CA 1
ATOM 668 C C . THR A 1 90 ? 5.418 6.529 -7.619 1.00 90.12 90 THR A C 1
ATOM 670 O O . THR A 1 90 ? 5.721 6.383 -8.799 1.00 90.12 90 THR A O 1
ATOM 673 N N . MET A 1 91 ? 4.882 7.661 -7.159 1.00 91.12 91 MET A N 1
ATOM 674 C CA . MET A 1 91 ? 4.639 8.831 -8.007 1.00 91.12 91 MET A CA 1
ATOM 675 C C . MET A 1 91 ? 5.954 9.407 -8.541 1.00 91.12 91 MET A C 1
ATOM 677 O O . MET A 1 91 ? 6.049 9.707 -9.728 1.00 91.12 91 MET A O 1
ATOM 681 N N . GLY A 1 92 ? 6.987 9.486 -7.695 1.00 88.94 92 GLY A N 1
ATOM 682 C CA . GLY A 1 92 ? 8.339 9.864 -8.108 1.00 88.94 92 GLY A CA 1
ATOM 683 C C . GLY A 1 92 ? 8.910 8.911 -9.160 1.00 88.94 92 GLY A C 1
ATOM 684 O O . GLY A 1 92 ? 9.414 9.358 -10.185 1.00 88.94 92 GLY A O 1
ATOM 685 N N . LEU A 1 93 ? 8.756 7.598 -8.967 1.00 87.62 93 LEU A N 1
ATOM 686 C CA . LEU A 1 93 ? 9.194 6.594 -9.937 1.00 87.62 93 LEU A CA 1
ATOM 687 C C . LEU A 1 93 ? 8.476 6.746 -11.286 1.00 87.62 93 LEU A C 1
ATOM 689 O O . LEU A 1 93 ? 9.121 6.672 -12.328 1.00 87.62 93 LEU A O 1
ATOM 693 N N . LEU A 1 94 ? 7.163 7.000 -11.272 1.00 87.38 94 LEU A N 1
ATOM 694 C CA . LEU A 1 94 ? 6.374 7.254 -12.481 1.00 87.38 94 LEU A CA 1
ATOM 695 C C . LEU A 1 94 ? 6.825 8.524 -13.215 1.00 87.38 94 LEU A C 1
ATOM 697 O O . LEU A 1 94 ? 6.889 8.521 -14.443 1.00 87.38 94 LEU A O 1
ATOM 701 N N . LEU A 1 95 ? 7.171 9.589 -12.488 1.00 86.38 95 LEU A N 1
ATOM 702 C CA . LEU A 1 95 ? 7.701 10.833 -13.062 1.00 86.38 95 LEU A CA 1
ATOM 703 C C . LEU A 1 95 ? 9.085 10.645 -13.693 1.00 86.38 95 LEU A C 1
ATOM 705 O O . LEU A 1 95 ? 9.387 11.263 -14.711 1.00 86.38 95 LEU A O 1
ATOM 709 N N . LEU A 1 96 ? 9.909 9.775 -13.109 1.00 82.25 96 LEU A N 1
ATOM 710 C CA . LEU A 1 96 ? 11.278 9.526 -13.553 1.00 82.25 96 LEU A CA 1
ATOM 711 C C . LEU A 1 96 ? 11.386 8.525 -14.713 1.00 82.25 96 LEU A C 1
ATOM 713 O O . LEU A 1 96 ? 12.490 8.281 -15.186 1.00 82.25 96 LEU A O 1
ATOM 717 N N . THR A 1 97 ? 10.279 7.967 -15.203 1.00 74.88 97 THR A N 1
ATOM 718 C CA . THR A 1 97 ? 10.265 6.953 -16.276 1.00 74.88 97 THR A CA 1
ATOM 719 C C . THR A 1 97 ? 11.028 7.372 -17.537 1.00 74.88 97 THR A C 1
ATOM 721 O O . THR A 1 97 ? 11.928 6.651 -17.972 1.00 74.88 97 THR A O 1
ATOM 724 N N . ALA A 1 98 ? 10.716 8.544 -18.092 1.00 71.12 98 ALA A N 1
ATOM 725 C CA . ALA A 1 98 ? 11.392 9.098 -19.264 1.00 71.12 98 ALA A CA 1
ATOM 726 C C . ALA A 1 98 ? 12.869 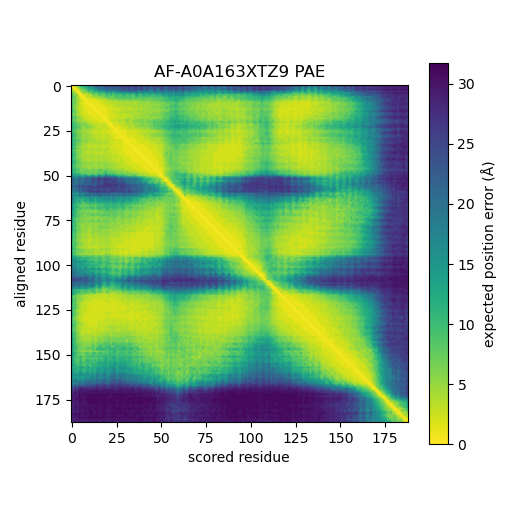9.481 -19.004 1.00 71.12 98 ALA A C 1
ATOM 728 O O . ALA A 1 98 ? 13.743 8.949 -19.695 1.00 71.12 98 ALA A O 1
ATOM 729 N N . PRO A 1 99 ? 13.205 10.323 -18.000 1.00 72.38 99 PRO A N 1
ATOM 730 C CA . PRO A 1 99 ? 14.594 10.728 -17.773 1.00 72.38 99 PRO A CA 1
ATOM 731 C C . PRO A 1 99 ? 15.490 9.569 -17.315 1.00 72.38 99 PRO A C 1
ATOM 733 O O . PRO A 1 99 ? 16.677 9.566 -17.628 1.00 72.38 99 PRO A O 1
ATOM 736 N N . ALA A 1 100 ? 14.958 8.556 -16.622 1.00 68.88 100 ALA A N 1
ATOM 737 C CA . ALA A 1 100 ? 15.753 7.408 -16.187 1.00 68.88 100 ALA A CA 1
ATOM 738 C C . ALA A 1 100 ? 16.212 6.531 -17.359 1.00 68.88 100 ALA A C 1
ATOM 740 O O . ALA A 1 100 ? 17.333 6.025 -17.340 1.00 68.88 100 ALA A O 1
ATOM 741 N N . LEU A 1 101 ? 15.384 6.376 -18.398 1.00 67.44 101 LEU A N 1
ATOM 742 C CA . LEU A 1 101 ? 15.788 5.676 -19.619 1.00 67.44 101 LEU A CA 1
ATOM 743 C C . LEU A 1 101 ? 16.842 6.463 -20.404 1.00 67.44 101 LEU A C 1
ATOM 745 O O . LEU A 1 101 ? 17.763 5.859 -20.953 1.00 67.44 101 LEU A O 1
ATOM 749 N N . GLU A 1 102 ? 16.738 7.792 -20.445 1.00 69.25 102 GLU A N 1
ATOM 750 C CA . GLU A 1 102 ? 17.720 8.641 -21.127 1.00 69.25 102 GLU A CA 1
ATOM 751 C C . GLU A 1 102 ? 19.063 8.709 -20.393 1.00 69.25 102 GLU A C 1
ATOM 753 O O . GLU A 1 102 ? 20.109 8.615 -21.032 1.00 69.25 102 GLU A O 1
ATOM 758 N N . LEU A 1 103 ? 19.053 8.769 -19.059 1.00 66.19 103 LEU A N 1
ATOM 759 C CA . LEU A 1 103 ? 20.258 8.722 -18.222 1.00 66.19 103 LEU A CA 1
ATOM 760 C C . LEU A 1 103 ? 20.938 7.346 -18.239 1.00 66.19 103 LEU A C 1
ATOM 762 O O . LEU A 1 103 ? 22.161 7.261 -18.134 1.00 66.19 103 LEU A O 1
ATOM 766 N N . ALA A 1 104 ? 20.165 6.268 -18.400 1.00 65.50 104 ALA A N 1
ATOM 767 C CA . ALA A 1 104 ? 20.700 4.912 -18.482 1.00 65.50 104 ALA A CA 1
ATOM 768 C C . ALA A 1 104 ? 21.337 4.597 -19.846 1.00 65.50 104 ALA A C 1
ATOM 770 O O . ALA A 1 104 ? 22.222 3.747 -19.908 1.00 65.50 104 ALA A O 1
ATOM 771 N N . ARG A 1 105 ? 20.939 5.278 -20.932 1.00 67.56 105 ARG A N 1
ATOM 772 C CA . ARG A 1 105 ? 21.490 5.064 -22.288 1.00 67.56 105 ARG A CA 1
ATOM 773 C C . ARG A 1 105 ? 23.024 5.132 -22.366 1.00 67.56 105 ARG A C 1
ATOM 775 O O . ARG A 1 105 ? 23.593 4.197 -22.921 1.00 67.56 105 ARG A O 1
ATOM 782 N N . PRO A 1 106 ? 23.711 6.163 -21.832 1.00 67.38 106 PRO A N 1
ATOM 783 C CA . PRO A 1 106 ? 25.172 6.247 -21.916 1.00 67.38 106 PRO A CA 1
ATOM 784 C C . PRO A 1 106 ? 25.909 5.209 -21.055 1.00 67.38 106 PRO A C 1
ATOM 786 O O . PRO A 1 106 ? 27.033 4.842 -21.381 1.00 67.38 106 PRO A O 1
ATOM 789 N N . TRP A 1 107 ? 25.281 4.701 -19.991 1.00 63.47 107 TRP A N 1
ATOM 790 C CA . TRP A 1 107 ? 25.862 3.692 -19.092 1.00 63.47 107 TRP A CA 1
ATOM 791 C C . TRP A 1 107 ? 25.518 2.250 -19.500 1.00 63.47 107 TRP A C 1
ATOM 793 O O . TRP A 1 107 ? 26.103 1.306 -18.974 1.00 63.47 107 TRP A O 1
ATOM 803 N N . ALA A 1 108 ? 24.573 2.062 -20.427 1.00 61.41 108 ALA A N 1
ATOM 804 C CA . ALA A 1 108 ? 24.041 0.749 -20.786 1.00 61.41 108 ALA A CA 1
ATOM 805 C C . ALA A 1 108 ? 25.001 -0.128 -21.609 1.00 61.41 108 ALA A C 1
ATOM 807 O O . ALA A 1 108 ? 24.778 -1.336 -21.678 1.00 61.41 108 ALA A O 1
ATOM 808 N N . GLY A 1 109 ? 26.065 0.426 -22.205 1.00 68.00 109 GLY A N 1
ATOM 809 C CA . GLY A 1 109 ? 27.055 -0.354 -22.960 1.00 68.00 109 GLY A CA 1
ATOM 810 C C . GLY A 1 109 ? 26.417 -1.363 -23.935 1.00 68.00 109 GLY A C 1
ATOM 811 O O . GLY A 1 109 ? 25.668 -0.976 -24.827 1.00 68.00 109 GLY A O 1
ATOM 812 N N . SER A 1 110 ? 26.709 -2.658 -23.746 1.00 55.69 110 SER A N 1
ATOM 813 C CA . SER A 1 110 ? 26.250 -3.806 -24.554 1.00 55.69 110 SER A CA 1
ATOM 814 C C . SER A 1 110 ? 24.953 -4.478 -24.074 1.00 55.69 110 SER A C 1
ATOM 816 O O . SER A 1 110 ? 24.518 -5.465 -24.674 1.00 55.69 110 SER A O 1
ATOM 818 N N . LEU A 1 111 ? 24.313 -3.987 -23.006 1.00 59.03 111 LEU A N 1
ATOM 819 C CA . LEU A 1 111 ? 23.018 -4.521 -22.588 1.00 59.03 111 LEU A CA 1
ATOM 820 C C . LEU A 1 111 ? 21.958 -4.121 -23.621 1.00 59.03 111 LEU A C 1
ATOM 822 O O . LEU A 1 111 ? 21.831 -2.936 -23.941 1.00 59.03 111 LEU A O 1
ATOM 826 N N . PRO A 1 112 ? 21.148 -5.068 -24.133 1.00 61.03 112 PRO A N 1
ATOM 827 C CA . PRO A 1 112 ? 20.078 -4.713 -25.043 1.00 61.03 112 PRO A CA 1
ATOM 828 C C . PRO A 1 112 ? 19.151 -3.750 -24.303 1.00 61.03 112 PRO A C 1
ATOM 830 O O . PRO A 1 112 ? 18.583 -4.116 -23.275 1.00 61.03 112 PRO A O 1
ATOM 833 N N . VAL A 1 113 ? 18.961 -2.541 -24.837 1.00 62.84 113 VAL A N 1
ATOM 834 C CA . VAL A 1 113 ? 18.067 -1.483 -24.309 1.00 62.84 113 VAL A CA 1
ATOM 835 C C . VAL A 1 113 ? 16.681 -2.033 -23.906 1.00 62.84 113 VAL A C 1
ATOM 837 O O . VAL A 1 113 ? 16.014 -1.533 -23.002 1.00 62.84 113 VAL A O 1
ATOM 840 N N . GLN A 1 114 ? 16.286 -3.136 -24.540 1.00 66.19 114 GLN A N 1
ATOM 841 C CA . GLN A 1 114 ? 15.092 -3.934 -24.283 1.00 66.19 114 GLN A CA 1
ATOM 842 C C . GLN A 1 114 ? 15.011 -4.497 -22.848 1.00 66.19 114 GLN A C 1
ATOM 844 O O . GLN A 1 114 ? 13.932 -4.505 -22.264 1.00 66.19 114 GLN A O 1
ATOM 849 N N . TRP A 1 115 ? 16.123 -4.946 -22.257 1.00 71.62 115 TRP A N 1
ATOM 850 C CA . TRP A 1 115 ? 16.154 -5.501 -20.897 1.00 71.62 115 TRP A CA 1
ATOM 851 C C . TRP A 1 115 ? 15.993 -4.415 -19.834 1.00 71.62 115 TRP A C 1
ATOM 853 O O . TRP A 1 115 ? 15.203 -4.592 -18.908 1.00 71.62 115 TRP A O 1
ATOM 863 N N . GLY A 1 116 ? 16.646 -3.260 -20.007 1.00 73.25 116 GLY A N 1
ATOM 864 C CA . GLY A 1 116 ? 16.478 -2.110 -19.111 1.00 73.25 116 GLY A CA 1
ATOM 865 C C . GLY A 1 116 ? 15.021 -1.644 -19.041 1.00 73.25 116 GLY A C 1
ATOM 866 O O . GLY A 1 116 ? 14.481 -1.445 -17.953 1.00 73.25 116 GLY A O 1
ATOM 867 N N . GLY A 1 117 ? 14.343 -1.581 -20.193 1.00 76.19 117 GLY A N 1
ATOM 868 C CA . GLY A 1 117 ? 12.920 -1.247 -20.255 1.00 76.19 117 GLY A CA 1
ATOM 869 C C . GLY A 1 117 ? 12.013 -2.275 -19.565 1.00 76.19 117 GLY A C 1
ATOM 870 O O . GLY A 1 117 ? 11.086 -1.897 -18.849 1.00 76.19 117 GLY A O 1
ATOM 871 N N . ARG A 1 118 ? 12.294 -3.575 -19.720 1.00 83.75 118 ARG A N 1
ATOM 872 C CA . ARG A 1 118 ? 11.532 -4.639 -19.042 1.00 83.75 118 ARG A CA 1
ATOM 873 C C . ARG A 1 118 ? 11.702 -4.588 -17.526 1.00 83.75 118 ARG A C 1
ATOM 875 O O . ARG A 1 118 ? 10.708 -4.691 -16.813 1.00 83.75 118 ARG A O 1
ATOM 882 N N . CYS A 1 119 ? 12.922 -4.367 -17.037 1.00 83.56 119 CYS A N 1
ATOM 883 C CA . CYS A 1 119 ? 13.195 -4.218 -15.606 1.00 83.56 119 CYS A CA 1
ATOM 884 C C . CYS A 1 119 ? 12.474 -3.000 -15.011 1.00 83.56 119 CYS A C 1
ATOM 886 O O . CYS A 1 119 ? 11.853 -3.115 -13.957 1.00 83.56 119 CYS A O 1
ATOM 888 N N . PHE A 1 120 ? 12.487 -1.857 -15.706 1.00 84.62 120 PHE A N 1
ATOM 889 C CA . PHE A 1 120 ? 11.736 -0.671 -15.282 1.00 84.62 120 PHE A CA 1
ATOM 890 C C . PHE A 1 120 ? 10.228 -0.926 -15.248 1.00 84.62 120 PHE A C 1
ATOM 892 O O . PHE A 1 120 ? 9.562 -0.570 -14.278 1.00 84.62 120 PHE A O 1
ATOM 899 N N . SER A 1 121 ? 9.691 -1.589 -16.273 1.00 87.69 121 SER A N 1
ATOM 900 C CA . SER A 1 121 ? 8.271 -1.935 -16.330 1.00 87.69 121 SER A CA 1
ATOM 901 C C . SER A 1 121 ? 7.859 -2.902 -15.212 1.00 87.69 121 SER A C 1
ATOM 903 O O . SER A 1 121 ? 6.831 -2.700 -14.563 1.00 87.69 121 SER A O 1
ATOM 905 N N . ALA A 1 122 ? 8.692 -3.907 -14.922 1.00 89.50 122 ALA A N 1
ATOM 906 C CA . ALA A 1 122 ? 8.495 -4.808 -13.791 1.00 89.50 122 ALA A CA 1
ATOM 907 C C . ALA A 1 122 ? 8.497 -4.056 -12.459 1.00 89.50 122 ALA A C 1
ATOM 909 O O . ALA A 1 122 ? 7.614 -4.278 -11.634 1.00 89.50 122 ALA A O 1
ATOM 910 N N . LEU A 1 123 ? 9.454 -3.145 -12.260 1.00 89.81 123 LEU A N 1
ATOM 911 C CA . LEU A 1 123 ? 9.567 -2.357 -11.037 1.00 89.81 123 LEU A CA 1
ATOM 912 C C . LEU A 1 123 ? 8.324 -1.487 -10.815 1.00 89.81 123 LEU A C 1
ATOM 914 O O . LEU A 1 123 ? 7.733 -1.534 -9.739 1.00 89.81 123 LEU A O 1
ATOM 918 N N . ILE A 1 124 ? 7.889 -0.744 -11.837 1.00 89.44 124 ILE A N 1
ATOM 919 C CA . ILE A 1 124 ? 6.684 0.096 -11.764 1.00 89.44 124 ILE A CA 1
ATOM 920 C C . ILE A 1 124 ? 5.455 -0.768 -11.469 1.00 89.44 124 ILE A C 1
ATOM 922 O O . ILE A 1 124 ? 4.681 -0.448 -10.568 1.00 89.44 124 ILE A O 1
ATOM 926 N N . GLY A 1 125 ? 5.311 -1.897 -12.171 1.00 90.25 125 GLY A N 1
ATOM 927 C CA . GLY A 1 125 ? 4.228 -2.853 -11.953 1.00 90.25 125 GLY A CA 1
ATOM 928 C C . GLY A 1 125 ? 4.193 -3.411 -10.529 1.00 90.25 125 GLY A C 1
ATOM 929 O O . GLY A 1 125 ? 3.139 -3.392 -9.893 1.00 90.25 125 GLY A O 1
ATOM 930 N N . ALA A 1 126 ? 5.335 -3.861 -10.001 1.00 91.88 126 ALA A N 1
ATOM 931 C CA . ALA A 1 126 ? 5.439 -4.373 -8.635 1.00 91.88 126 ALA A CA 1
ATOM 932 C C . ALA A 1 126 ? 5.082 -3.311 -7.600 1.00 91.88 126 ALA A C 1
ATOM 934 O O . ALA A 1 126 ? 4.299 -3.579 -6.689 1.00 91.88 126 ALA A O 1
ATOM 935 N N . VAL A 1 127 ? 5.645 -2.110 -7.730 1.00 90.62 127 VAL A N 1
ATOM 936 C CA . VAL A 1 127 ? 5.419 -1.035 -6.762 1.00 90.62 127 VAL A CA 1
ATOM 937 C C . VAL A 1 127 ? 3.950 -0.597 -6.790 1.00 90.62 127 VAL A C 1
ATOM 939 O O . VAL A 1 127 ? 3.332 -0.483 -5.732 1.00 90.62 127 VAL A O 1
ATOM 942 N N . LEU A 1 128 ? 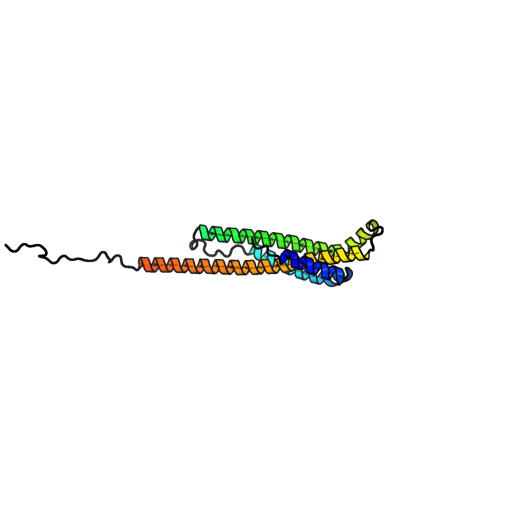3.347 -0.449 -7.973 1.00 91.00 128 LEU A N 1
ATOM 943 C CA . LEU A 1 128 ? 1.929 -0.108 -8.107 1.00 91.00 128 LEU A CA 1
ATOM 944 C C . LEU A 1 128 ? 1.022 -1.193 -7.504 1.00 91.00 128 LEU A C 1
ATOM 946 O O . LEU A 1 128 ? 0.113 -0.888 -6.730 1.00 91.00 128 LEU A O 1
ATOM 950 N N . ALA A 1 129 ? 1.295 -2.466 -7.795 1.00 92.06 129 ALA A N 1
ATOM 951 C CA . ALA A 1 129 ? 0.565 -3.587 -7.207 1.00 92.06 129 ALA A CA 1
ATOM 952 C C . ALA A 1 129 ? 0.707 -3.626 -5.681 1.00 92.06 129 ALA A C 1
ATOM 954 O O . ALA A 1 129 ? -0.269 -3.865 -4.968 1.00 92.06 129 ALA A O 1
ATOM 955 N N . TYR A 1 130 ? 1.905 -3.348 -5.168 1.00 90.50 130 TYR A N 1
ATOM 956 C CA . TYR A 1 130 ? 2.151 -3.260 -3.736 1.00 90.50 130 TYR A CA 1
ATOM 957 C C . TYR A 1 130 ? 1.325 -2.140 -3.090 1.00 90.50 130 TYR A C 1
ATOM 959 O O . TYR A 1 130 ? 0.712 -2.373 -2.047 1.00 90.50 130 TYR A O 1
ATOM 967 N N . VAL A 1 131 ? 1.233 -0.961 -3.720 1.00 89.75 131 VAL A N 1
ATOM 968 C CA . VAL A 1 131 ? 0.372 0.140 -3.250 1.00 89.75 131 VAL A CA 1
ATOM 969 C C . VAL A 1 131 ? -1.088 -0.304 -3.171 1.00 89.75 131 VAL A C 1
ATOM 971 O O . VAL A 1 131 ? -1.724 -0.106 -2.135 1.00 89.75 131 VAL A O 1
ATOM 974 N N . VAL A 1 132 ? -1.610 -0.961 -4.211 1.00 90.25 132 VAL A N 1
ATOM 975 C CA . VAL A 1 132 ? -3.000 -1.450 -4.238 1.00 90.25 132 VAL A CA 1
ATOM 976 C C . VAL A 1 132 ? -3.249 -2.469 -3.127 1.00 90.25 132 VAL A C 1
ATOM 978 O O . VAL A 1 132 ? -4.181 -2.314 -2.338 1.00 90.25 132 VAL A O 1
ATOM 981 N N . VAL A 1 133 ? -2.390 -3.484 -2.996 1.00 90.12 133 VAL A N 1
ATOM 982 C CA . VAL A 1 133 ? -2.510 -4.489 -1.927 1.00 90.12 133 VAL A CA 1
ATOM 983 C C . VAL A 1 133 ? -2.445 -3.829 -0.552 1.00 90.12 133 VAL A C 1
ATOM 985 O O . VAL A 1 133 ? -3.196 -4.201 0.354 1.00 90.12 133 VAL A O 1
ATOM 988 N N . ARG A 1 134 ? -1.567 -2.836 -0.375 1.00 86.50 134 ARG A N 1
ATOM 989 C CA . ARG A 1 134 ? -1.431 -2.130 0.897 1.00 86.50 134 ARG A CA 1
ATOM 990 C C . ARG A 1 134 ? -2.666 -1.299 1.224 1.00 86.50 134 ARG A C 1
ATOM 992 O O . ARG A 1 134 ? -3.088 -1.303 2.378 1.00 86.50 134 ARG A O 1
ATOM 999 N N . LEU A 1 135 ? -3.267 -0.656 0.229 1.00 86.00 135 LEU A N 1
ATOM 1000 C CA . LEU A 1 135 ? -4.520 0.074 0.380 1.00 86.00 135 LEU A CA 1
ATOM 1001 C C . LEU A 1 135 ? -5.642 -0.858 0.856 1.00 86.00 135 LEU A C 1
ATOM 1003 O O . LEU A 1 135 ? -6.281 -0.571 1.866 1.00 86.00 135 LEU A O 1
ATOM 1007 N N . PHE A 1 136 ? -5.814 -2.023 0.222 1.00 87.00 136 PHE A N 1
ATOM 1008 C CA . PHE A 1 136 ? -6.790 -3.024 0.674 1.00 87.00 136 PHE A CA 1
ATOM 1009 C C . PHE A 1 136 ? -6.527 -3.499 2.107 1.00 87.00 136 PHE A C 1
ATOM 1011 O O . PHE A 1 136 ? -7.458 -3.641 2.901 1.00 87.00 136 PHE A O 1
ATOM 1018 N N . GLN A 1 137 ? -5.261 -3.716 2.474 1.00 85.06 137 GLN A N 1
ATOM 1019 C CA . GLN A 1 137 ? -4.905 -4.091 3.843 1.00 85.06 137 GLN A CA 1
ATOM 1020 C C . GLN A 1 137 ? -5.286 -3.014 4.858 1.00 85.06 137 GLN A C 1
ATOM 1022 O O . GLN A 1 137 ? -5.803 -3.358 5.920 1.00 85.06 137 GLN A O 1
ATOM 1027 N N . ILE A 1 138 ? -5.055 -1.740 4.540 1.00 83.19 138 ILE A N 1
ATOM 1028 C CA . ILE A 1 138 ? -5.433 -0.616 5.403 1.00 83.19 138 ILE A CA 1
ATOM 1029 C C . ILE A 1 138 ? -6.949 -0.599 5.594 1.00 83.19 138 ILE A C 1
ATOM 1031 O O . ILE A 1 138 ? -7.400 -0.653 6.732 1.00 83.19 138 ILE A O 1
ATOM 1035 N N . VAL A 1 139 ? -7.727 -0.682 4.511 1.00 83.62 139 VAL A N 1
ATOM 1036 C CA . VAL A 1 139 ? -9.199 -0.725 4.588 1.00 83.62 139 VAL A CA 1
ATOM 1037 C C . VAL A 1 139 ? -9.685 -1.913 5.424 1.00 83.62 139 VAL A C 1
ATOM 1039 O O . VAL A 1 139 ? -10.550 -1.761 6.282 1.00 83.62 139 VAL A O 1
ATOM 1042 N N . SER A 1 140 ? -9.098 -3.100 5.242 1.00 83.44 140 SER A N 1
ATOM 1043 C CA . SER A 1 140 ? -9.456 -4.271 6.056 1.00 83.44 140 SER A CA 1
ATOM 1044 C C . SER A 1 140 ? -9.111 -4.084 7.539 1.00 83.44 140 SER A C 1
ATOM 1046 O O . SER A 1 140 ? -9.879 -4.495 8.408 1.00 83.44 140 SER A O 1
ATOM 1048 N N . SER A 1 141 ? -7.982 -3.429 7.836 1.00 80.12 141 SER A N 1
ATOM 1049 C CA . SER A 1 141 ? -7.576 -3.109 9.205 1.00 80.12 141 SER A CA 1
ATOM 1050 C C . SER A 1 141 ? -8.555 -2.132 9.842 1.00 80.12 141 SER A C 1
ATOM 1052 O O . SER A 1 141 ? -8.917 -2.290 11.004 1.00 80.12 141 SER A O 1
ATOM 1054 N N . ASP A 1 142 ? -9.020 -1.158 9.072 1.00 78.88 142 ASP A N 1
ATOM 1055 C CA . ASP A 1 142 ? -9.959 -0.141 9.521 1.00 78.88 142 ASP A CA 1
ATOM 1056 C C . ASP A 1 142 ? -11.313 -0.739 9.890 1.00 78.88 142 ASP A C 1
ATOM 1058 O O . ASP A 1 142 ? -11.852 -0.440 10.955 1.00 78.88 142 ASP A O 1
ATOM 1062 N N . LEU A 1 143 ? -11.828 -1.637 9.047 1.00 81.19 143 LEU A N 1
ATOM 1063 C CA . LEU A 1 143 ? -13.060 -2.376 9.320 1.00 81.19 143 LEU A CA 1
ATOM 1064 C C . LEU A 1 143 ? -12.922 -3.267 10.557 1.00 81.19 143 LEU A C 1
ATOM 1066 O O . LEU A 1 143 ? -13.836 -3.331 11.377 1.00 81.19 143 LEU A O 1
ATOM 1070 N N . SER A 1 144 ? -11.769 -3.923 10.728 1.00 80.81 144 SER A N 1
ATOM 1071 C CA . SER A 1 144 ? -11.521 -4.744 11.917 1.00 80.81 144 SER A CA 1
ATOM 1072 C C . SER A 1 144 ? -11.479 -3.912 13.200 1.00 80.81 144 SER A C 1
ATOM 1074 O O . SER A 1 144 ? -12.044 -4.324 14.210 1.00 80.81 144 SER A O 1
ATOM 1076 N N . LEU A 1 145 ? -10.893 -2.712 13.142 1.00 79.19 145 LEU A N 1
ATOM 1077 C CA . LEU A 1 145 ? -10.790 -1.800 14.280 1.00 79.19 145 LEU A CA 1
ATOM 1078 C C . LEU A 1 145 ? -12.170 -1.263 14.677 1.00 79.19 145 LEU A C 1
ATOM 1080 O O . LEU A 1 145 ? -12.500 -1.254 15.859 1.00 79.19 145 LEU A O 1
ATOM 1084 N N . LEU A 1 146 ? -13.009 -0.909 13.698 1.00 78.81 146 LEU A N 1
ATOM 1085 C CA . LEU A 1 146 ? -14.410 -0.544 13.937 1.00 78.81 146 LEU A CA 1
ATOM 1086 C C . LEU A 1 146 ? -15.196 -1.695 14.582 1.00 78.81 146 LEU A C 1
ATOM 1088 O O . LEU A 1 146 ? -15.976 -1.474 15.508 1.00 78.81 146 LEU A O 1
ATOM 1092 N N . GLY A 1 147 ? -14.962 -2.931 14.134 1.00 81.31 147 GLY A N 1
ATOM 1093 C CA . GLY A 1 147 ? -15.559 -4.120 14.739 1.00 81.31 147 GLY A CA 1
ATOM 1094 C C . GLY A 1 147 ? -15.126 -4.330 16.193 1.00 81.31 147 GLY A C 1
ATOM 1095 O O . GLY A 1 147 ? -15.959 -4.644 17.043 1.00 81.31 147 GLY A O 1
ATOM 1096 N N . GLU A 1 148 ? -13.844 -4.132 16.507 1.00 80.31 148 GLU A N 1
ATOM 1097 C CA . GLU A 1 148 ? -13.339 -4.211 17.884 1.00 80.31 148 GLU A CA 1
ATOM 1098 C C . GLU A 1 148 ? -13.900 -3.090 18.766 1.00 80.31 148 GLU A C 1
ATOM 1100 O O . GLU A 1 148 ? -14.385 -3.369 19.861 1.00 80.31 148 GLU A O 1
ATOM 1105 N N . GLN A 1 149 ? -13.925 -1.849 18.273 1.00 76.94 149 GLN A N 1
ATOM 1106 C CA . GLN A 1 149 ? -14.527 -0.713 18.979 1.00 76.94 149 GLN A CA 1
ATOM 1107 C C . GLN A 1 149 ? -16.009 -0.952 19.287 1.00 76.94 149 GLN A C 1
ATOM 1109 O O . GLN A 1 149 ? -16.437 -0.758 20.424 1.00 76.94 149 GLN A O 1
ATOM 1114 N N . SER A 1 150 ? -16.780 -1.448 18.314 1.00 80.69 150 SER A N 1
ATOM 1115 C CA . SER A 1 150 ? -18.187 -1.810 18.513 1.00 80.69 150 SER A CA 1
ATOM 1116 C C . SER A 1 150 ? -18.352 -2.882 19.595 1.00 80.69 150 SER A C 1
ATOM 1118 O O . SER A 1 150 ? -19.185 -2.732 20.488 1.00 80.69 150 SER A O 1
ATOM 1120 N N . ARG A 1 151 ? -17.516 -3.931 19.581 1.00 82.06 151 ARG A N 1
ATOM 1121 C CA . ARG A 1 151 ? -17.545 -4.985 20.610 1.00 82.06 151 ARG A CA 1
ATOM 1122 C C . ARG A 1 151 ? -17.256 -4.444 22.007 1.00 82.06 151 ARG A C 1
ATOM 1124 O O . ARG A 1 151 ? -17.927 -4.857 22.950 1.00 82.06 151 ARG A O 1
ATOM 1131 N N . PHE A 1 152 ? -16.282 -3.547 22.153 1.00 80.31 152 PHE A N 1
ATOM 1132 C CA . PHE A 1 152 ? -15.987 -2.939 23.451 1.00 80.31 152 PHE A CA 1
ATOM 1133 C C . PHE A 1 152 ? -17.126 -2.035 23.928 1.00 80.31 152 PHE A C 1
ATOM 1135 O O . PHE A 1 152 ? -17.483 -2.089 25.099 1.00 80.31 152 PHE A O 1
ATOM 1142 N N . MET A 1 153 ? -17.761 -1.281 23.027 1.00 79.75 153 MET A N 1
ATOM 1143 C CA . MET A 1 153 ? -18.917 -0.448 23.369 1.00 79.75 153 MET A CA 1
ATOM 1144 C C . MET A 1 153 ? -20.108 -1.290 23.852 1.00 79.75 153 MET A C 1
ATOM 1146 O O . MET A 1 153 ? -20.702 -0.978 24.879 1.00 79.75 153 MET A O 1
ATOM 1150 N N . VAL A 1 154 ? -20.407 -2.410 23.183 1.00 83.44 154 VAL A N 1
ATOM 1151 C CA . VAL A 1 154 ? -21.452 -3.350 23.632 1.00 83.44 154 VAL A CA 1
ATOM 1152 C C . VAL A 1 154 ? -21.124 -3.929 25.013 1.00 83.44 154 VAL A C 1
ATOM 1154 O O . VAL A 1 154 ? -22.002 -3.997 25.870 1.00 83.44 154 VAL A O 1
ATOM 1157 N N . ARG A 1 15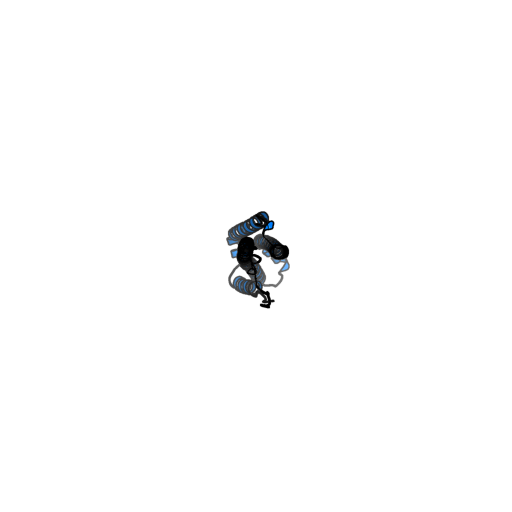5 ? -19.864 -4.307 25.266 1.00 82.25 155 ARG A N 1
ATOM 1158 C CA . ARG A 1 155 ? -19.430 -4.802 26.586 1.00 82.25 155 ARG A CA 1
ATOM 1159 C C . ARG A 1 155 ? -19.520 -3.742 27.680 1.00 82.25 155 ARG A C 1
ATOM 1161 O O . ARG A 1 155 ? -19.814 -4.086 28.821 1.00 82.25 155 ARG A O 1
ATOM 1168 N N . ALA A 1 156 ? -19.252 -2.480 27.358 1.00 80.38 156 ALA A N 1
ATOM 1169 C CA . ALA A 1 156 ? -19.386 -1.381 28.305 1.00 80.38 156 ALA A CA 1
ATOM 1170 C C . ALA A 1 156 ? -20.854 -1.183 28.718 1.00 80.38 156 ALA A C 1
ATOM 1172 O O . ALA A 1 156 ? -21.144 -1.146 29.911 1.00 80.38 156 ALA A O 1
ATOM 1173 N N . VAL A 1 157 ? -21.781 -1.180 27.751 1.00 81.75 157 VAL A N 1
ATOM 1174 C CA . VAL A 1 157 ? -23.230 -1.097 28.019 1.00 81.75 157 VAL A CA 1
ATOM 1175 C C . VAL A 1 157 ? -23.708 -2.292 28.849 1.00 81.75 157 VAL A C 1
ATOM 1177 O O . VAL A 1 157 ? -24.362 -2.109 29.869 1.00 81.75 157 VAL A O 1
ATOM 1180 N N . GLN A 1 158 ? -23.304 -3.517 28.491 1.00 84.88 158 GLN A N 1
ATOM 1181 C CA . GLN A 1 158 ? -23.653 -4.720 29.261 1.00 84.88 158 GLN A CA 1
ATOM 1182 C C . GLN A 1 158 ? -23.162 -4.658 30.716 1.00 84.88 158 GLN A C 1
ATOM 1184 O O . GLN A 1 158 ? -23.860 -5.116 31.620 1.00 84.88 158 GLN A O 1
ATOM 1189 N N . ARG A 1 159 ? -21.972 -4.091 30.958 1.00 81.88 159 ARG A N 1
ATOM 1190 C CA . ARG A 1 159 ? -21.436 -3.876 32.312 1.00 81.88 159 ARG A CA 1
ATOM 1191 C C . ARG A 1 159 ? -22.250 -2.842 33.086 1.00 81.88 159 ARG A C 1
ATOM 1193 O O . ARG A 1 159 ? -22.488 -3.037 34.276 1.00 81.88 159 ARG A O 1
ATOM 1200 N N . GLU A 1 160 ? -22.667 -1.758 32.441 1.00 82.38 160 GLU A N 1
ATOM 1201 C CA . GLU A 1 160 ? -23.505 -0.734 33.069 1.00 82.38 160 GLU A CA 1
ATOM 1202 C C . GLU A 1 160 ? -24.889 -1.286 33.436 1.00 82.38 160 GLU A C 1
ATOM 1204 O O . GLU A 1 160 ? -25.339 -1.112 34.569 1.00 82.38 160 GLU A O 1
ATOM 1209 N N . ASP A 1 161 ? -25.517 -2.037 32.532 1.00 82.56 161 ASP A N 1
ATOM 1210 C CA . ASP A 1 161 ? -26.802 -2.694 32.782 1.00 82.56 161 ASP A CA 1
ATOM 1211 C C . ASP A 1 161 ? -26.697 -3.751 33.888 1.00 82.56 161 ASP A C 1
ATOM 1213 O O . ASP A 1 161 ? -27.581 -3.850 34.737 1.00 82.56 161 ASP A O 1
ATOM 1217 N N . ALA A 1 162 ? -25.602 -4.519 33.931 1.00 81.94 162 ALA A N 1
ATOM 1218 C CA . ALA A 1 162 ? -25.346 -5.468 35.012 1.00 81.94 162 ALA A CA 1
ATOM 1219 C C . ALA A 1 162 ? -25.188 -4.762 36.368 1.00 81.94 162 ALA A C 1
ATOM 1221 O O . ALA A 1 162 ? -25.735 -5.233 37.363 1.00 81.94 162 ALA A O 1
ATOM 1222 N N . LYS A 1 163 ? -24.493 -3.616 36.415 1.00 83.31 163 LYS A N 1
ATOM 1223 C CA . LYS A 1 163 ? -24.373 -2.798 37.633 1.00 83.31 163 LYS A CA 1
ATOM 1224 C C . LYS A 1 163 ? -25.724 -2.250 38.088 1.00 83.31 163 LYS A C 1
ATOM 1226 O O . LYS A 1 163 ? -26.014 -2.325 39.276 1.00 83.31 163 LYS A O 1
ATOM 1231 N N . LYS A 1 164 ? -26.551 -1.744 37.165 1.00 83.00 164 LYS A N 1
ATOM 1232 C CA . LYS A 1 164 ? -27.912 -1.271 37.475 1.00 83.00 164 LYS A CA 1
ATOM 1233 C C . LYS A 1 164 ? -28.775 -2.401 38.032 1.00 83.00 164 LYS A C 1
ATOM 1235 O O . LYS A 1 164 ? -29.340 -2.248 39.104 1.00 83.00 164 LYS A O 1
ATOM 1240 N N . ARG A 1 165 ? -28.769 -3.570 37.383 1.00 77.00 165 ARG A N 1
ATOM 1241 C CA . ARG A 1 165 ? -29.496 -4.759 37.859 1.00 77.00 165 ARG A CA 1
ATOM 1242 C C . ARG A 1 165 ? -29.020 -5.235 39.228 1.00 77.00 165 ARG A C 1
ATOM 1244 O O . ARG A 1 165 ? -29.850 -5.583 40.049 1.00 77.00 165 ARG A O 1
ATOM 1251 N N . LEU A 1 166 ? -27.710 -5.247 39.486 1.00 75.88 166 LEU A N 1
ATOM 1252 C CA . LEU A 1 166 ? -27.150 -5.607 40.796 1.00 75.88 166 LEU A CA 1
ATOM 1253 C C . LEU A 1 166 ? -27.519 -4.592 41.887 1.00 75.88 166 LEU A C 1
ATOM 1255 O O . LEU A 1 166 ? -27.737 -4.997 43.022 1.00 75.88 166 LEU A O 1
ATOM 1259 N N . ALA A 1 167 ? -27.601 -3.300 41.555 1.00 76.25 167 ALA A N 1
ATOM 1260 C CA . ALA A 1 167 ? -28.049 -2.255 42.477 1.00 76.25 167 ALA A CA 1
ATOM 1261 C C . ALA A 1 167 ? -29.569 -2.288 42.728 1.00 76.25 167 ALA A C 1
ATOM 1263 O O . ALA A 1 167 ? -30.021 -1.853 43.782 1.00 76.25 167 ALA A O 1
ATOM 1264 N N . GLU A 1 168 ? -30.347 -2.810 41.776 1.00 70.06 168 GLU A N 1
ATOM 1265 C CA . GLU A 1 168 ? -31.790 -3.045 41.904 1.00 70.06 168 GLU A CA 1
ATOM 1266 C C . GLU A 1 168 ? -32.135 -4.330 42.669 1.00 70.06 168 GLU A C 1
ATOM 1268 O O . GLU A 1 168 ? -33.286 -4.477 43.072 1.00 70.06 168 GLU A O 1
ATOM 1273 N N . ILE A 1 169 ? -31.181 -5.248 42.900 1.00 61.81 169 ILE A N 1
ATOM 1274 C CA . ILE A 1 169 ? -31.390 -6.362 43.837 1.00 61.81 169 ILE A CA 1
ATOM 1275 C C . ILE A 1 169 ? -31.524 -5.736 45.227 1.00 61.81 169 ILE A C 1
ATOM 1277 O O . ILE A 1 169 ? -30.532 -5.221 45.752 1.00 61.81 169 ILE A O 1
ATOM 1281 N N . PRO A 1 170 ? -32.716 -5.765 45.847 1.00 57.69 170 PRO A N 1
ATOM 1282 C CA . PRO A 1 170 ? -32.894 -5.192 47.164 1.00 57.69 170 PRO A CA 1
ATOM 1283 C C . PRO A 1 170 ? -31.959 -5.909 48.132 1.00 57.69 170 PRO A C 1
ATOM 1285 O O . PRO A 1 170 ? -31.884 -7.141 48.148 1.00 57.69 170 PRO A O 1
ATOM 1288 N N . THR A 1 171 ? -31.310 -5.154 49.008 1.00 53.78 171 THR A N 1
ATOM 1289 C CA . THR A 1 171 ? -30.621 -5.635 50.213 1.00 53.78 171 THR A CA 1
ATOM 1290 C C . THR A 1 171 ? -31.607 -6.254 51.229 1.00 53.78 171 THR A C 1
ATOM 1292 O O . THR A 1 171 ? -31.414 -6.160 52.435 1.00 53.78 171 THR A O 1
ATOM 1295 N N . GLU A 1 172 ? -32.678 -6.900 50.761 1.00 50.12 172 GLU A N 1
ATOM 1296 C CA . GLU A 1 172 ? -33.707 -7.598 51.536 1.00 50.12 172 GLU A CA 1
ATOM 1297 C C . GLU A 1 172 ? -33.576 -9.128 51.431 1.00 50.12 172 GLU A C 1
ATOM 1299 O O . GLU A 1 172 ? -34.533 -9.865 51.617 1.00 50.12 172 GLU A O 1
ATOM 1304 N N . MET A 1 173 ? -32.363 -9.653 51.235 1.00 46.97 173 MET A N 1
ATOM 1305 C CA . MET A 1 173 ? -32.017 -10.973 51.802 1.00 46.97 173 MET A CA 1
ATOM 1306 C C . MET A 1 173 ? -31.390 -10.845 53.198 1.00 46.97 173 MET A C 1
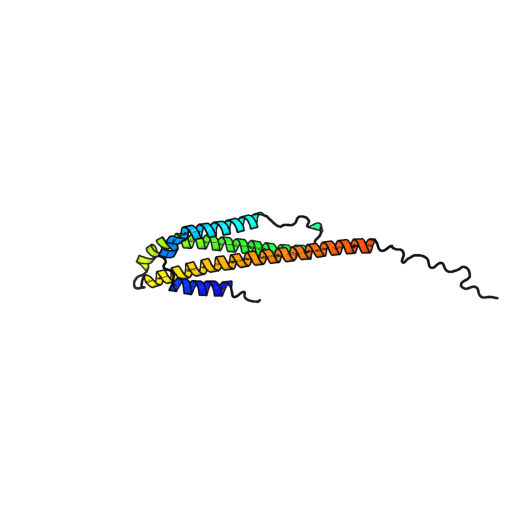ATOM 1308 O O . MET A 1 173 ? -30.636 -11.700 53.649 1.00 46.97 173 MET A O 1
ATOM 1312 N N . GLY A 1 174 ? -31.723 -9.755 53.892 1.00 46.94 174 GLY A N 1
ATOM 1313 C CA . GLY A 1 174 ? -31.550 -9.582 55.331 1.00 46.94 174 GLY A CA 1
ATOM 1314 C C . GLY A 1 174 ? -32.876 -9.366 56.064 1.00 46.94 174 GLY A C 1
ATOM 1315 O O . GLY A 1 174 ? -32.862 -8.881 57.192 1.00 46.94 174 GLY A O 1
ATOM 1316 N N . SER A 1 175 ? -34.029 -9.667 55.452 1.00 46.66 175 SER A N 1
ATOM 1317 C CA . SER A 1 175 ? -35.326 -9.436 56.088 1.00 46.66 175 SER A CA 1
ATOM 1318 C C . SER A 1 175 ? -35.905 -10.704 56.722 1.00 46.66 175 SER A C 1
ATOM 1320 O O . SER A 1 175 ? -36.412 -11.598 56.051 1.00 46.66 175 SER A O 1
ATOM 1322 N N . SER A 1 176 ? -35.946 -10.665 58.054 1.00 54.09 176 SER A N 1
ATOM 1323 C CA . SER A 1 176 ? -37.091 -11.109 58.857 1.00 54.09 176 SER A CA 1
ATOM 1324 C C . SER A 1 176 ? -37.306 -12.613 59.047 1.00 54.09 176 SER A C 1
ATOM 1326 O O . SER A 1 176 ? -38.394 -13.135 58.819 1.00 54.09 176 SER A O 1
ATOM 1328 N N . PHE A 1 177 ? -36.327 -13.309 59.630 1.00 53.16 177 PHE A N 1
ATOM 1329 C CA . PHE A 1 177 ? -36.692 -14.438 60.490 1.00 53.16 177 PHE A CA 1
ATOM 1330 C C . PHE A 1 177 ? -37.147 -13.870 61.843 1.00 53.16 177 PHE A C 1
ATOM 1332 O O . PHE A 1 177 ? -36.349 -13.697 62.762 1.00 53.16 177 PHE A O 1
ATOM 1339 N N . LYS A 1 178 ? -38.431 -13.504 61.965 1.00 60.31 178 LYS A N 1
ATOM 1340 C CA . LYS A 1 178 ? -39.041 -13.306 63.287 1.00 60.31 178 LYS A CA 1
ATOM 1341 C C . LYS A 1 178 ? -39.174 -14.687 63.917 1.00 60.31 178 LYS A C 1
ATOM 1343 O O . LYS A 1 178 ? -40.061 -15.448 63.543 1.00 60.31 1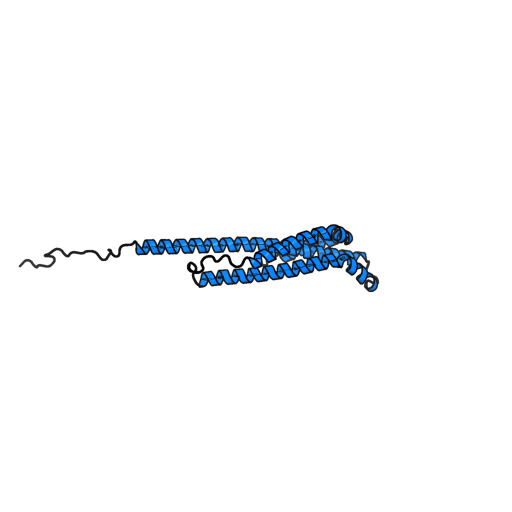78 LYS A O 1
ATOM 1348 N N . THR A 1 179 ? -38.282 -15.026 64.844 1.00 63.50 179 THR A N 1
ATOM 1349 C CA . THR A 1 179 ? -38.500 -16.165 65.740 1.00 63.50 179 THR A CA 1
ATOM 1350 C C . THR A 1 179 ? -39.874 -15.996 66.396 1.00 63.50 179 THR A C 1
ATOM 1352 O O . THR A 1 179 ? -40.106 -14.946 67.001 1.00 63.50 179 THR A O 1
ATOM 1355 N N . PRO A 1 180 ? -40.799 -16.961 66.256 1.00 71.31 180 PRO A N 1
ATOM 1356 C CA . PRO A 1 180 ? -42.086 -16.882 66.927 1.00 71.31 180 PRO A CA 1
ATOM 1357 C C . PRO A 1 180 ? -41.869 -16.843 68.443 1.00 71.31 180 PRO A C 1
ATOM 1359 O O . PRO A 1 180 ? -41.048 -17.598 68.974 1.00 71.31 180 PRO A O 1
ATOM 1362 N N . GLU A 1 181 ? -42.592 -15.958 69.134 1.00 60.44 181 GLU A N 1
ATOM 1363 C CA . GLU A 1 181 ? -42.631 -15.940 70.598 1.00 60.44 181 GLU A CA 1
ATOM 1364 C C . GLU A 1 181 ? -43.016 -17.349 71.082 1.00 60.44 181 GLU A C 1
ATOM 1366 O O . GLU A 1 181 ? -44.034 -17.894 70.654 1.00 60.44 181 GLU A O 1
ATOM 1371 N N . ASN A 1 182 ? -42.170 -17.938 71.938 1.00 55.97 182 ASN A N 1
ATOM 1372 C CA . ASN A 1 182 ? -42.229 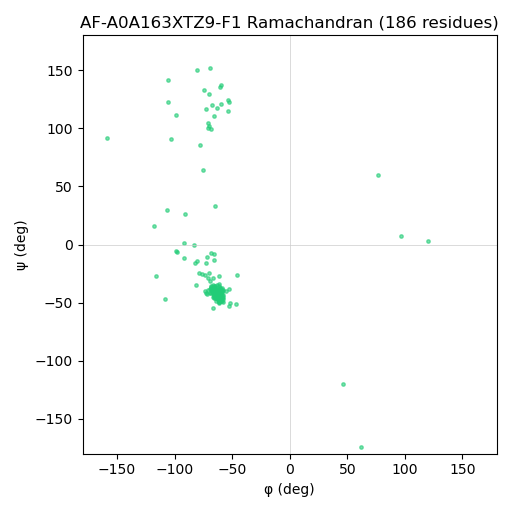-19.297 72.513 1.00 55.97 182 ASN A CA 1
ATOM 1373 C C . ASN A 1 182 ? -41.404 -20.414 71.850 1.00 55.97 182 ASN A C 1
ATOM 1375 O O . ASN A 1 182 ? -41.479 -21.560 72.303 1.00 55.97 182 ASN A O 1
ATOM 1379 N N . TYR A 1 183 ? -40.545 -20.133 70.865 1.00 57.28 183 TYR A N 1
ATOM 1380 C CA . TYR A 1 183 ? -39.580 -21.145 70.412 1.00 57.28 183 TYR A CA 1
ATOM 1381 C C . TYR A 1 183 ? -38.495 -21.376 71.486 1.00 57.28 183 TYR A C 1
ATOM 1383 O O . TYR A 1 183 ? -37.569 -20.583 71.624 1.00 57.28 183 TYR A O 1
ATOM 1391 N N . GLY A 1 184 ? -38.620 -22.452 72.274 1.00 64.31 184 GLY A N 1
ATOM 1392 C CA . GLY A 1 184 ? -37.619 -22.859 73.275 1.00 64.31 184 GLY A CA 1
ATOM 1393 C C . GLY A 1 184 ? -38.088 -22.917 74.733 1.00 64.31 184 GLY A C 1
ATOM 1394 O O . GLY A 1 184 ? -37.280 -23.248 75.602 1.00 64.31 184 GLY A O 1
ATOM 1395 N N . HIS A 1 185 ? -39.366 -22.661 75.037 1.00 60.94 185 HIS A N 1
ATOM 1396 C CA . HIS A 1 185 ? -39.872 -22.911 76.389 1.00 60.94 185 HIS A CA 1
ATOM 1397 C C . HIS A 1 185 ? -40.023 -24.417 76.641 1.00 60.94 185 HIS A C 1
ATOM 1399 O O . HIS A 1 185 ? -40.807 -25.102 75.985 1.00 60.94 185 HIS A O 1
ATOM 1405 N N . ARG A 1 186 ? -39.257 -24.942 77.607 1.00 59.25 186 ARG A N 1
ATOM 1406 C CA . ARG A 1 186 ? -39.506 -26.268 78.181 1.00 59.25 186 ARG A CA 1
ATOM 1407 C C . ARG A 1 186 ? -40.814 -26.204 78.963 1.00 59.25 186 ARG A C 1
ATOM 1409 O O . ARG A 1 186 ? -40.927 -25.415 79.896 1.00 59.25 186 ARG A O 1
ATOM 1416 N N . ILE A 1 187 ? -41.771 -27.031 78.560 1.00 63.88 187 ILE A N 1
ATOM 1417 C CA . ILE A 1 187 ? -42.985 -27.307 79.325 1.00 63.88 187 ILE A CA 1
ATOM 1418 C C . ILE A 1 187 ? -42.518 -27.975 80.627 1.00 63.88 187 ILE A C 1
ATOM 1420 O O . ILE A 1 187 ? -41.823 -28.992 80.564 1.00 63.88 187 ILE A O 1
ATOM 1424 N N . GLN A 1 188 ? -42.781 -27.323 81.762 1.00 53.00 188 GLN A N 1
ATOM 1425 C CA . GLN A 1 188 ? -42.525 -27.863 83.102 1.00 53.00 188 GLN A CA 1
ATOM 1426 C C . GLN A 1 188 ? -43.534 -28.956 83.441 1.00 53.00 188 GLN A C 1
ATOM 1428 O O . GLN A 1 188 ? -44.715 -28.791 83.060 1.00 53.00 188 GLN A O 1
#

Mean predicted aligned error: 12.11 Å

Organism: NCBI:txid943830

Sequence (188 aa):
MKLKIAPVLVPIVVAAISAATVRVSTWDTIKTGLITALSVAAAAALVRLSRGLPFTTASHFETEEIEKITRAVIQLARSLRSFLAVTVLTMGLLLLTAPALELARPWAGSLPVQWGGRCFSALIGAVLAYVVVRLFQIVSSDLSLLGEQSRFMVRAVQREDAKKRLAEIPTEMGSSFKTPENYGHRIQ